Protein AF-A0A4V2EY97-F1 (afdb_monomer_lite)

Organism: NCBI:txid228973

Radius of gyration: 19.22 Å; chains: 1; bounding box: 55×45×31 Å

Foldseek 3Di:
DPPQDPVLVVLLVQLLVQLCVLCVPPVPLSVLLSVLLNCLSVVNDLLPCQLPPDPDPVSSVSSSVSNVSSNVSSDPDDLVVVCVSPVHDSVVSVLLVPLQEKEWEDAPPDPQSVVQVVLLVVLVGHYDYDYCVVDVVSVVVCVVVVHPDDGWIAHSVGDIDHTNDSPVSVPDPRPDDPPSPVSRDDDDD

Secondary structure (DSSP, 8-state):
-----HHHHHHHHHHHHHHHHHTSS-HHHHHHHHHHHHHHHTT----TTTTTT-SSHHHHHHHHHHHHHHHHHT--S-HHHHHHHHT--HHHHHHHHHTT-EEEEE-TT-HHHHHHHHHHHHHT--EEEEETTT-HHHHHHHHHTT--SS-EEE-TTS-EEES--HHHHHHSPP-----TTTTT-----

Sequence (189 aa):
MTTKTPDDGARLERAVGRNAEVYRDDPGLRVLANQSSLRVIAGQDTLGDAGAGYSDAATRLAHAEARLVGALAAFDGTLQSLADATGLTVDAVSGVLHRDKLTVLSKPGCVQCDATARALTKKGVALVKVDVSDDAEALELARGLGYLQVPVVVTPDGEHWSGFRPDRIADLPDPEPPSALTAVVGPRL

Structure (mmCIF, N/CA/C/O backbone):
data_AF-A0A4V2EY97-F1
#
_entry.id   AF-A0A4V2EY97-F1
#
loop_
_atom_site.group_PDB
_atom_site.id
_atom_site.type_symbol
_atom_site.label_atom_id
_atom_site.label_alt_id
_atom_site.label_comp_id
_atom_site.label_asym_id
_atom_site.label_entity_id
_atom_site.label_seq_id
_atom_site.pdbx_PDB_ins_code
_atom_site.Cartn_x
_atom_site.Cartn_y
_atom_site.Cartn_z
_atom_site.occupancy
_atom_site.B_iso_or_equiv
_atom_site.auth_seq_id
_atom_site.auth_comp_id
_atom_site.auth_asym_id
_atom_site.auth_atom_id
_atom_site.pdbx_PDB_model_num
ATOM 1 N N . MET A 1 1 ? 31.574 10.062 -13.934 1.00 37.97 1 MET A N 1
ATOM 2 C CA . MET A 1 1 ? 31.176 10.725 -12.674 1.00 37.97 1 MET A CA 1
ATOM 3 C C . MET A 1 1 ? 29.837 11.396 -12.924 1.00 37.97 1 MET A C 1
ATOM 5 O O . MET A 1 1 ? 29.813 12.514 -13.415 1.00 37.97 1 MET A O 1
ATOM 9 N N . THR A 1 2 ? 28.732 10.682 -12.712 1.00 46.66 2 THR A N 1
ATOM 10 C CA . THR A 1 2 ? 27.384 11.251 -12.863 1.00 46.66 2 THR A CA 1
ATOM 11 C C . THR A 1 2 ? 27.129 12.136 -11.648 1.00 46.66 2 THR A C 1
ATOM 13 O O . THR A 1 2 ? 27.169 11.657 -10.516 1.00 46.66 2 THR A O 1
ATOM 16 N N . THR A 1 3 ? 26.978 13.440 -11.853 1.00 47.19 3 THR A N 1
ATOM 17 C CA . THR A 1 3 ? 26.692 14.391 -10.776 1.00 47.19 3 THR A CA 1
ATOM 18 C C . THR A 1 3 ? 25.285 14.127 -10.249 1.00 47.19 3 THR A C 1
ATOM 20 O O . THR A 1 3 ? 24.314 14.347 -10.968 1.00 47.19 3 THR A O 1
ATOM 23 N N . LYS A 1 4 ? 25.194 13.629 -9.013 1.00 54.91 4 LYS A N 1
ATOM 24 C CA . LYS A 1 4 ? 23.943 13.388 -8.283 1.00 54.91 4 LYS A CA 1
ATOM 25 C C . LYS A 1 4 ? 23.128 14.684 -8.229 1.00 54.91 4 LYS A C 1
ATOM 27 O O . LYS A 1 4 ? 23.639 15.700 -7.754 1.00 54.91 4 LYS A O 1
ATOM 32 N N . THR A 1 5 ? 21.902 14.668 -8.746 1.00 66.94 5 THR A N 1
ATOM 33 C CA . THR A 1 5 ? 21.042 15.856 -8.741 1.00 66.94 5 THR A CA 1
ATOM 34 C C . THR A 1 5 ? 20.532 16.140 -7.317 1.00 66.94 5 THR A C 1
ATOM 36 O O . THR A 1 5 ? 20.517 15.240 -6.473 1.00 66.94 5 THR A O 1
ATOM 39 N N . PRO A 1 6 ? 20.122 17.380 -6.992 1.00 65.00 6 PRO A N 1
ATOM 40 C CA . PRO A 1 6 ? 19.522 17.690 -5.689 1.00 65.00 6 PRO A CA 1
ATOM 41 C C . PRO A 1 6 ? 18.296 16.817 -5.363 1.00 65.00 6 PRO A C 1
ATOM 43 O O . PRO A 1 6 ? 18.082 16.465 -4.202 1.00 65.00 6 PRO A O 1
ATOM 46 N N . ASP A 1 7 ? 17.541 16.418 -6.390 1.00 73.38 7 ASP A N 1
ATOM 47 C CA . ASP A 1 7 ? 16.371 15.541 -6.281 1.00 73.38 7 ASP A CA 1
ATOM 48 C C . ASP A 1 7 ? 16.755 14.105 -5.873 1.00 73.38 7 ASP A C 1
ATOM 50 O O . ASP A 1 7 ? 16.171 13.540 -4.947 1.00 73.38 7 ASP A O 1
ATOM 54 N N . ASP A 1 8 ? 17.848 13.569 -6.432 1.00 77.94 8 ASP A N 1
ATOM 55 C CA . ASP A 1 8 ? 18.414 12.267 -6.043 1.00 77.94 8 ASP A CA 1
ATOM 56 C C . ASP A 1 8 ? 18.852 12.227 -4.569 1.00 77.94 8 ASP A C 1
ATOM 58 O O . ASP A 1 8 ? 18.854 11.175 -3.923 1.00 77.94 8 ASP A O 1
ATOM 62 N N . GLY A 1 9 ? 19.267 13.374 -4.023 1.00 79.81 9 GLY A N 1
ATOM 63 C CA . GLY A 1 9 ? 19.595 13.535 -2.607 1.00 79.81 9 GLY A CA 1
ATOM 64 C C . GLY A 1 9 ? 18.379 13.334 -1.710 1.00 79.81 9 GLY A C 1
ATOM 65 O O . GLY A 1 9 ? 18.400 12.465 -0.838 1.00 79.81 9 GLY A O 1
ATOM 66 N N . ALA A 1 10 ? 17.315 14.091 -1.973 1.00 76.75 10 ALA A N 1
ATOM 67 C CA . ALA A 1 10 ? 16.073 14.023 -1.210 1.00 76.75 10 ALA A CA 1
ATOM 68 C C . ALA A 1 10 ? 15.378 12.659 -1.357 1.00 76.75 10 ALA A C 1
ATOM 70 O O . ALA A 1 10 ? 14.836 12.118 -0.391 1.00 76.75 10 ALA A O 1
ATOM 71 N N . ARG A 1 11 ? 15.429 12.073 -2.556 1.00 73.69 11 ARG A N 1
ATOM 72 C CA . ARG A 1 11 ? 14.906 10.735 -2.849 1.00 73.69 11 ARG A CA 1
ATOM 73 C C . ARG A 1 11 ? 15.624 9.650 -2.051 1.00 73.69 11 ARG A C 1
ATOM 75 O O . ARG A 1 11 ? 14.969 8.796 -1.453 1.00 73.69 11 ARG A O 1
ATOM 82 N N . LEU A 1 12 ? 16.953 9.723 -1.963 1.00 83.50 12 LEU A N 1
ATOM 83 C CA . LEU A 1 12 ? 17.735 8.796 -1.144 1.00 83.50 12 LEU A CA 1
ATOM 84 C C . LEU A 1 12 ? 17.423 8.950 0.348 1.00 83.50 12 LEU A C 1
ATOM 86 O O . LEU A 1 12 ? 17.296 7.948 1.040 1.00 83.50 12 LEU A O 1
ATOM 90 N N . GLU A 1 13 ? 17.282 10.176 0.847 1.00 81.06 13 GLU A N 1
ATOM 91 C CA . GLU A 1 13 ? 16.973 10.424 2.260 1.00 81.06 13 GLU A CA 1
ATOM 92 C C . GLU A 1 13 ? 15.619 9.820 2.664 1.00 81.06 13 GLU A C 1
ATOM 94 O O . GLU A 1 13 ? 15.532 9.103 3.664 1.00 81.06 13 GLU A O 1
ATOM 99 N N . ARG A 1 14 ? 14.583 10.002 1.831 1.00 74.94 14 ARG A N 1
ATOM 100 C CA . ARG A 1 14 ? 13.275 9.353 2.023 1.00 74.94 14 ARG A CA 1
ATOM 101 C C . ARG A 1 14 ? 13.379 7.827 1.994 1.00 74.94 14 ARG A C 1
ATOM 103 O O . ARG A 1 14 ? 12.781 7.162 2.839 1.00 74.94 14 ARG A O 1
ATOM 110 N N . ALA A 1 15 ? 14.132 7.275 1.041 1.00 75.56 15 ALA A N 1
ATOM 111 C CA . ALA A 1 15 ? 14.341 5.833 0.917 1.00 75.56 15 ALA A CA 1
ATOM 112 C C . ALA A 1 15 ? 15.016 5.246 2.165 1.00 75.56 15 ALA A C 1
ATOM 114 O O . ALA A 1 15 ? 14.553 4.248 2.712 1.00 75.56 15 ALA A O 1
ATOM 115 N N . VAL A 1 16 ? 16.061 5.911 2.663 1.00 84.69 16 VAL A N 1
ATOM 116 C CA . VAL A 1 16 ? 16.785 5.512 3.878 1.00 84.69 16 VAL A CA 1
ATOM 117 C C . VAL A 1 16 ? 15.882 5.566 5.111 1.00 84.69 16 VAL A C 1
ATOM 119 O O . VAL A 1 16 ? 15.936 4.651 5.932 1.00 84.69 16 VAL A O 1
ATOM 122 N N . GLY A 1 17 ? 15.026 6.587 5.229 1.00 73.69 17 GLY A N 1
ATOM 123 C CA . GLY A 1 17 ? 14.031 6.673 6.301 1.00 73.69 17 GLY A CA 1
ATOM 124 C C . GLY A 1 17 ? 13.079 5.474 6.308 1.00 73.69 17 GLY A C 1
ATOM 125 O O . GLY A 1 17 ? 12.932 4.809 7.330 1.00 73.69 17 GLY A O 1
ATOM 126 N N . ARG A 1 18 ? 12.520 5.123 5.143 1.00 73.31 18 ARG A N 1
ATOM 127 C CA . ARG A 1 18 ? 11.650 3.943 4.987 1.00 73.31 18 ARG A CA 1
ATOM 128 C C . ARG A 1 18 ? 12.371 2.635 5.313 1.00 73.31 18 ARG A C 1
ATOM 130 O O . ARG A 1 18 ? 11.855 1.813 6.064 1.00 73.31 18 ARG A O 1
ATOM 137 N N . ASN A 1 19 ? 13.589 2.456 4.805 1.00 76.56 19 ASN A N 1
ATOM 138 C CA . ASN A 1 19 ? 14.390 1.264 5.086 1.00 76.56 19 ASN A CA 1
ATOM 139 C C . ASN A 1 19 ? 14.704 1.125 6.585 1.00 76.56 19 ASN A C 1
ATOM 141 O O . ASN A 1 19 ? 14.798 0.009 7.089 1.00 76.56 19 ASN A O 1
ATOM 145 N N . ALA A 1 20 ? 14.866 2.239 7.307 1.00 78.94 20 ALA A N 1
ATOM 146 C CA . ALA A 1 20 ? 15.095 2.231 8.748 1.00 78.94 20 ALA A CA 1
ATOM 147 C C . ALA A 1 20 ? 13.871 1.787 9.557 1.00 78.9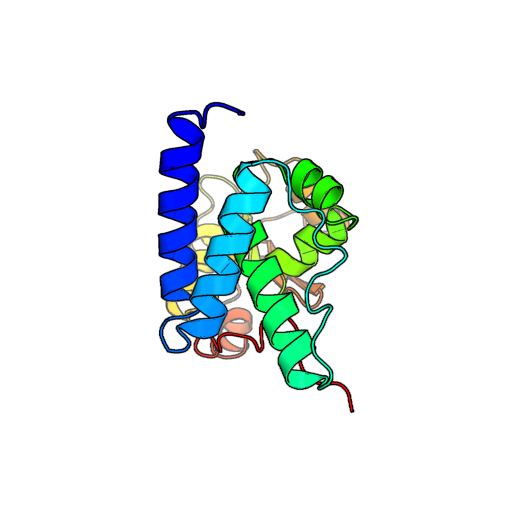4 20 ALA A C 1
ATOM 149 O O . ALA A 1 20 ? 14.039 1.165 10.606 1.00 78.94 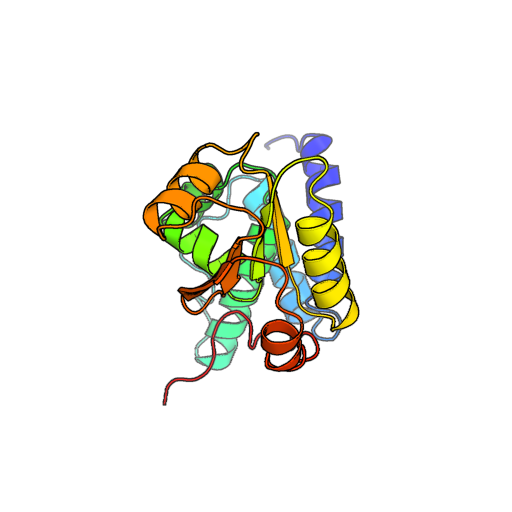20 ALA A O 1
ATOM 150 N N . GLU A 1 21 ? 12.662 2.065 9.071 1.00 70.50 21 GLU A N 1
ATOM 151 C CA . GLU A 1 21 ? 11.426 1.568 9.677 1.00 70.50 21 GLU A CA 1
ATOM 152 C C . GLU A 1 21 ? 11.237 0.067 9.434 1.00 70.50 21 GLU A C 1
ATOM 154 O O . GLU A 1 21 ? 10.888 -0.653 10.370 1.00 70.50 21 GLU A O 1
ATOM 159 N N . VAL A 1 22 ? 11.512 -0.400 8.209 1.00 65.50 22 VAL A N 1
ATOM 160 C CA . VAL A 1 22 ? 11.389 -1.816 7.818 1.00 65.50 22 VAL A CA 1
ATOM 161 C C . VAL A 1 22 ? 12.435 -2.681 8.524 1.00 65.50 22 VAL A C 1
ATOM 163 O O . VAL A 1 22 ? 12.106 -3.710 9.104 1.00 65.50 22 VAL A O 1
ATOM 166 N N . TYR A 1 23 ? 13.692 -2.237 8.530 1.00 76.94 23 TYR A N 1
ATOM 167 C CA . TYR A 1 23 ? 14.819 -2.941 9.142 1.00 76.94 23 TYR A CA 1
ATOM 168 C C . TYR A 1 23 ? 15.263 -2.245 10.431 1.00 76.94 23 TYR A C 1
ATOM 170 O O . TYR A 1 23 ? 16.427 -1.858 10.602 1.00 76.94 23 TYR A O 1
ATOM 178 N N . ARG A 1 24 ? 14.311 -2.043 11.350 1.00 76.31 24 ARG A N 1
ATOM 179 C CA . ARG A 1 24 ? 14.583 -1.433 12.659 1.00 76.31 24 ARG A CA 1
ATOM 180 C C . ARG A 1 24 ? 15.580 -2.270 13.459 1.00 76.31 24 ARG A C 1
ATOM 182 O O . ARG A 1 24 ? 16.573 -1.729 13.948 1.00 76.31 24 ARG A O 1
ATOM 189 N N . ASP A 1 25 ? 15.327 -3.576 13.499 1.00 80.38 25 ASP A N 1
ATOM 190 C CA . ASP A 1 25 ? 16.021 -4.543 14.352 1.00 80.38 25 ASP A CA 1
ATOM 191 C C . ASP A 1 25 ? 17.118 -5.337 13.614 1.00 80.38 25 ASP A C 1
ATOM 193 O O . ASP A 1 25 ? 17.864 -6.082 14.242 1.00 80.38 25 ASP A O 1
ATOM 197 N N . ASP A 1 26 ? 17.273 -5.133 12.298 1.00 78.00 26 ASP A N 1
ATOM 198 C CA . ASP A 1 26 ? 18.310 -5.776 11.481 1.00 78.00 26 ASP A CA 1
ATOM 199 C C . ASP A 1 26 ? 19.194 -4.736 10.762 1.00 78.00 26 ASP A C 1
ATOM 201 O O . ASP A 1 26 ? 18.912 -4.311 9.634 1.00 78.00 26 ASP A O 1
ATOM 205 N N . PRO A 1 27 ? 20.293 -4.284 11.393 1.00 84.25 27 PRO A N 1
ATOM 206 C CA . PRO A 1 27 ? 21.167 -3.280 10.799 1.00 84.25 27 PRO A CA 1
ATOM 207 C C . PRO A 1 27 ? 21.916 -3.787 9.557 1.00 84.25 27 PRO A C 1
ATOM 209 O O . PRO A 1 27 ? 22.319 -2.963 8.734 1.00 84.25 27 PRO A O 1
ATOM 212 N N . GLY A 1 28 ? 22.105 -5.103 9.400 1.00 84.00 28 GLY A N 1
ATOM 213 C CA . GLY A 1 28 ? 22.793 -5.688 8.248 1.00 84.00 28 GLY A CA 1
ATOM 214 C C . GLY A 1 28 ? 21.942 -5.594 6.986 1.00 84.00 28 GLY A C 1
ATOM 215 O O . GLY A 1 28 ? 22.382 -5.039 5.975 1.00 84.00 28 GLY A O 1
ATOM 216 N N . LEU A 1 29 ? 20.688 -6.042 7.073 1.00 79.31 29 LEU A N 1
ATOM 217 C CA . LEU A 1 29 ? 19.723 -5.930 5.977 1.00 79.31 29 LEU A CA 1
ATOM 218 C C . LEU A 1 29 ? 19.383 -4.470 5.663 1.00 79.31 29 LEU A C 1
ATOM 220 O O . LEU A 1 29 ? 19.285 -4.100 4.491 1.00 79.31 29 LEU A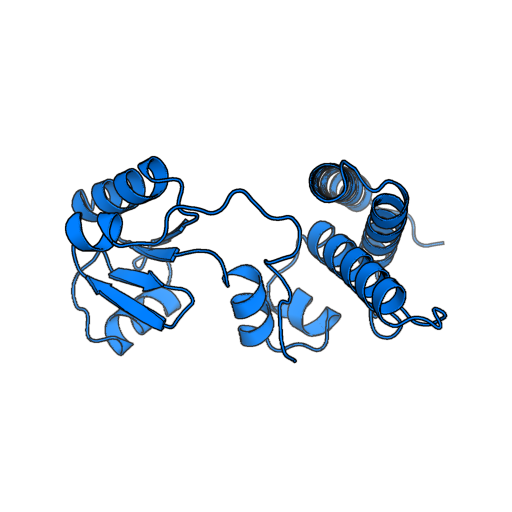 O 1
ATOM 224 N N . ARG A 1 30 ? 19.332 -3.596 6.678 1.00 85.31 30 ARG A N 1
ATOM 225 C CA . ARG A 1 30 ? 19.161 -2.149 6.472 1.00 85.31 30 ARG A CA 1
ATOM 226 C C . ARG A 1 30 ? 20.249 -1.543 5.587 1.00 85.31 30 ARG A C 1
ATOM 228 O O . ARG A 1 30 ? 19.955 -0.721 4.719 1.00 85.31 30 ARG A O 1
ATOM 235 N N . VAL A 1 31 ? 21.511 -1.924 5.798 1.00 88.56 31 VAL A N 1
ATOM 236 C CA . VAL A 1 31 ? 22.635 -1.439 4.980 1.00 88.56 31 VAL A CA 1
ATOM 237 C C . VAL A 1 31 ? 22.487 -1.899 3.532 1.00 88.56 31 VAL A C 1
ATOM 239 O O . VAL A 1 31 ? 22.683 -1.096 2.621 1.00 88.56 31 VAL A O 1
ATOM 242 N N . LEU A 1 32 ? 22.097 -3.153 3.312 1.00 82.88 32 LEU A N 1
ATOM 243 C CA . LEU A 1 32 ? 21.888 -3.703 1.971 1.00 82.88 32 LEU A CA 1
ATOM 244 C C . LEU A 1 32 ? 20.734 -3.011 1.238 1.00 82.88 32 LEU A C 1
ATOM 246 O O . LEU A 1 32 ? 20.889 -2.646 0.072 1.00 82.88 32 LEU A O 1
ATOM 250 N N . ALA A 1 33 ? 19.624 -2.753 1.932 1.00 77.56 33 ALA A N 1
ATOM 251 C CA . ALA A 1 33 ? 18.500 -2.000 1.387 1.00 77.56 33 ALA A CA 1
ATOM 252 C C . ALA A 1 33 ? 18.911 -0.576 0.996 1.00 77.56 33 ALA A C 1
ATOM 254 O O . ALA A 1 33 ? 18.681 -0.151 -0.134 1.00 77.56 33 ALA A O 1
ATOM 255 N N . ASN A 1 34 ? 19.634 0.133 1.867 1.00 89.44 34 ASN A N 1
ATOM 256 C CA . ASN A 1 34 ? 20.145 1.473 1.565 1.00 89.44 34 ASN A CA 1
ATOM 257 C C . ASN A 1 34 ? 21.111 1.483 0.369 1.00 89.44 34 ASN A C 1
ATOM 259 O O . ASN A 1 34 ? 21.085 2.406 -0.447 1.00 89.44 34 ASN A O 1
ATOM 263 N N . GLN A 1 35 ? 21.959 0.459 0.246 1.00 88.12 35 GLN A N 1
ATOM 264 C CA . GLN A 1 35 ? 22.855 0.309 -0.899 1.00 88.12 35 GLN A CA 1
ATOM 265 C C . GLN A 1 35 ? 22.087 0.062 -2.198 1.00 88.12 35 GLN A C 1
ATOM 267 O O . GLN A 1 35 ? 22.456 0.631 -3.223 1.00 88.12 35 GLN A O 1
ATOM 272 N N . SER A 1 36 ? 21.024 -0.742 -2.169 1.00 82.88 36 SER A N 1
ATOM 273 C CA . SER A 1 36 ? 20.179 -0.938 -3.349 1.00 82.88 36 SER A CA 1
ATOM 274 C C . SER A 1 36 ? 19.408 0.334 -3.707 1.00 82.88 36 SER A C 1
ATOM 276 O O . SER A 1 36 ? 19.443 0.744 -4.865 1.00 82.88 36 SER A O 1
ATOM 278 N N . SER A 1 37 ? 18.853 1.059 -2.725 1.00 82.75 37 SER A N 1
ATOM 279 C CA . SER A 1 37 ? 18.232 2.372 -2.956 1.00 82.75 37 SER A CA 1
ATOM 280 C C . SER A 1 37 ? 19.173 3.332 -3.688 1.00 82.75 37 SER A C 1
ATOM 282 O O . SER A 1 37 ? 18.783 3.987 -4.654 1.00 82.75 37 SER A O 1
ATOM 284 N N . LEU A 1 38 ? 20.439 3.383 -3.267 1.00 87.19 38 LEU A N 1
ATOM 285 C CA . LEU A 1 38 ? 21.463 4.202 -3.909 1.00 87.19 38 LEU A CA 1
ATOM 286 C C . LEU A 1 38 ? 21.730 3.774 -5.362 1.00 87.19 38 LEU A C 1
ATOM 288 O O . LEU A 1 38 ? 21.815 4.636 -6.236 1.00 87.19 38 LEU A O 1
ATOM 292 N N . ARG A 1 39 ? 21.859 2.467 -5.629 1.00 81.88 39 ARG A N 1
ATOM 293 C CA . ARG A 1 39 ? 22.112 1.939 -6.983 1.00 81.88 39 ARG A CA 1
ATOM 294 C C . ARG A 1 39 ? 20.934 2.193 -7.918 1.00 81.88 39 ARG A C 1
ATOM 296 O O . ARG A 1 39 ? 21.156 2.556 -9.067 1.00 81.88 39 ARG A O 1
ATOM 303 N N . VAL A 1 40 ? 19.701 2.065 -7.432 1.00 76.44 40 VAL A N 1
ATOM 304 C CA . VAL A 1 40 ? 18.485 2.336 -8.213 1.00 76.44 40 VAL A CA 1
ATOM 305 C C . VAL A 1 40 ? 18.385 3.811 -8.582 1.00 76.44 40 VAL A C 1
ATOM 307 O O . VAL A 1 40 ? 18.155 4.131 -9.744 1.00 76.44 40 VAL A O 1
ATOM 310 N N . ILE A 1 41 ? 18.635 4.717 -7.632 1.00 75.19 41 ILE A N 1
ATOM 311 C CA . ILE A 1 41 ? 18.667 6.165 -7.903 1.00 75.19 41 ILE A CA 1
ATOM 312 C C . ILE A 1 41 ? 19.771 6.508 -8.911 1.00 75.19 41 ILE A C 1
ATOM 314 O O . ILE A 1 41 ? 19.577 7.352 -9.777 1.00 75.19 41 ILE A O 1
ATOM 318 N N . ALA A 1 42 ? 20.909 5.813 -8.849 1.00 79.94 42 ALA A N 1
ATOM 319 C CA . ALA A 1 42 ? 21.996 5.981 -9.808 1.00 79.94 42 ALA A CA 1
ATOM 320 C C . ALA A 1 42 ? 21.736 5.330 -11.185 1.00 79.94 42 ALA A C 1
ATOM 322 O O . ALA A 1 42 ? 22.561 5.499 -12.084 1.00 79.94 42 ALA A O 1
ATOM 323 N N . GLY A 1 43 ? 20.640 4.577 -11.364 1.00 74.31 43 GLY A N 1
ATOM 324 C CA . GLY A 1 43 ? 20.354 3.816 -12.588 1.00 74.31 43 GLY A CA 1
ATOM 325 C C . GLY A 1 43 ? 21.290 2.618 -12.809 1.00 74.31 43 GLY A C 1
ATOM 326 O O . GLY A 1 43 ? 21.563 2.248 -13.947 1.00 74.31 43 GLY A O 1
ATOM 327 N N . GLN A 1 44 ? 21.837 2.052 -11.731 1.00 72.44 44 GLN A N 1
ATOM 328 C CA . GLN A 1 44 ? 22.880 1.016 -11.737 1.00 72.44 44 GLN A CA 1
ATOM 329 C C . GLN A 1 44 ? 22.434 -0.323 -11.132 1.00 72.44 44 GLN A C 1
ATOM 331 O O . GLN A 1 44 ? 23.251 -1.237 -11.033 1.00 72.44 44 GLN A O 1
ATOM 336 N N . ASP A 1 45 ? 21.186 -0.450 -10.680 1.00 69.62 45 ASP A N 1
ATOM 337 C CA . ASP A 1 45 ? 20.672 -1.705 -10.122 1.00 69.62 45 ASP A CA 1
ATOM 338 C C . ASP A 1 45 ? 19.813 -2.421 -11.161 1.00 69.62 45 ASP A C 1
ATOM 340 O O . ASP A 1 45 ? 18.794 -1.892 -11.598 1.00 69.62 45 ASP A O 1
ATOM 344 N N . THR A 1 46 ? 20.224 -3.622 -11.557 1.00 62.34 46 THR A N 1
ATOM 345 C CA . THR A 1 46 ? 19.425 -4.502 -12.418 1.00 62.34 46 THR A CA 1
ATOM 346 C C . THR A 1 46 ? 18.630 -5.524 -11.611 1.00 62.34 46 THR A C 1
ATOM 348 O O . THR A 1 46 ? 17.898 -6.305 -12.210 1.00 62.34 46 THR A O 1
ATOM 351 N N . LEU A 1 47 ? 18.813 -5.575 -10.279 1.00 62.75 47 LEU A N 1
ATOM 352 C CA . LEU A 1 47 ? 18.256 -6.557 -9.331 1.00 62.75 47 LEU A CA 1
ATOM 353 C C . LEU A 1 47 ? 18.494 -8.046 -9.665 1.00 62.75 47 LEU A C 1
ATOM 355 O O . LEU A 1 47 ? 18.267 -8.900 -8.813 1.00 62.75 47 LEU A O 1
ATOM 359 N N . GLY A 1 48 ? 19.001 -8.382 -10.854 1.00 56.25 48 GLY A N 1
ATOM 360 C CA . GLY A 1 48 ? 19.147 -9.752 -11.350 1.00 56.25 48 GLY A CA 1
ATOM 361 C C . GLY A 1 48 ? 20.192 -10.594 -10.616 1.00 56.25 48 GLY A C 1
ATOM 362 O O . GLY A 1 48 ? 20.219 -11.809 -10.778 1.00 56.25 48 GLY A O 1
ATOM 363 N N . ASP A 1 49 ? 21.035 -9.973 -9.791 1.00 59.44 49 ASP A N 1
ATOM 364 C CA . ASP A 1 49 ? 22.012 -10.630 -8.920 1.00 59.44 49 ASP A CA 1
ATOM 365 C C . ASP A 1 49 ? 21.638 -10.525 -7.428 1.00 59.44 49 ASP A C 1
ATOM 367 O O . ASP A 1 49 ? 22.479 -10.728 -6.548 1.00 59.44 49 ASP A O 1
ATOM 371 N N . ALA A 1 50 ? 20.392 -10.168 -7.104 1.00 59.50 50 ALA A N 1
ATOM 372 C CA . ALA A 1 50 ? 19.962 -10.018 -5.722 1.00 59.50 50 ALA A CA 1
ATOM 373 C C . ALA A 1 50 ? 20.074 -11.356 -4.960 1.00 59.50 50 ALA A C 1
ATOM 375 O O . ALA A 1 50 ? 19.504 -12.370 -5.351 1.00 59.50 50 ALA A O 1
ATOM 376 N N . GLY A 1 51 ? 20.875 -11.370 -3.888 1.00 55.50 51 GLY A N 1
ATOM 377 C CA . GLY A 1 51 ? 21.206 -12.587 -3.135 1.00 55.50 51 GLY A CA 1
ATOM 378 C C . GLY A 1 51 ? 22.310 -13.464 -3.755 1.00 55.50 51 GLY A C 1
ATOM 379 O O . GLY A 1 51 ? 22.705 -14.464 -3.150 1.00 55.50 51 GLY A O 1
ATOM 380 N N . ALA A 1 52 ? 22.866 -13.115 -4.921 1.00 59.28 52 ALA A N 1
ATOM 381 C CA . ALA A 1 52 ? 24.011 -13.832 -5.482 1.00 59.28 52 ALA A CA 1
ATOM 382 C C . ALA A 1 52 ? 25.231 -13.734 -4.542 1.00 59.28 52 ALA A C 1
ATOM 384 O O . ALA A 1 52 ? 25.513 -12.679 -3.978 1.00 59.28 52 ALA A O 1
ATOM 385 N N . GLY A 1 53 ? 25.955 -14.845 -4.364 1.00 62.19 53 GLY A N 1
ATOM 386 C CA . GLY A 1 53 ? 27.152 -14.916 -3.510 1.00 62.19 53 GLY A CA 1
ATOM 387 C C . GLY A 1 53 ? 26.941 -15.538 -2.124 1.00 62.19 53 GLY A C 1
ATOM 388 O O . GLY A 1 53 ? 27.926 -15.849 -1.460 1.00 62.19 53 GLY A O 1
ATOM 389 N N . TYR A 1 54 ? 25.695 -15.799 -1.718 1.00 66.94 54 TYR A N 1
ATOM 390 C CA . TYR A 1 54 ? 25.387 -16.517 -0.475 1.00 66.94 54 TYR A CA 1
ATOM 391 C C . TYR A 1 54 ? 25.098 -17.992 -0.751 1.00 66.94 54 TYR A C 1
ATOM 393 O O . TYR A 1 54 ? 24.347 -18.339 -1.672 1.00 66.94 54 TYR A O 1
ATOM 401 N N . SER A 1 55 ? 25.720 -18.873 0.032 1.00 60.22 55 SER A N 1
ATOM 402 C CA . SER A 1 55 ? 25.601 -20.324 -0.125 1.00 60.22 55 SER A CA 1
ATOM 403 C C . SER A 1 55 ? 24.319 -20.871 0.502 1.00 60.22 55 SER A C 1
ATOM 405 O O . SER A 1 55 ? 23.697 -21.759 -0.086 1.00 60.22 55 SER A O 1
ATOM 407 N N . ASP A 1 56 ? 23.875 -20.319 1.630 1.00 76.69 56 ASP A N 1
ATOM 408 C CA . ASP A 1 56 ? 22.653 -20.748 2.299 1.00 76.69 56 ASP A CA 1
ATOM 409 C C . ASP A 1 56 ? 21.403 -20.037 1.746 1.00 76.69 56 ASP A C 1
ATOM 411 O O . ASP A 1 56 ? 21.416 -18.864 1.365 1.00 76.69 56 ASP A O 1
ATOM 415 N N . ALA A 1 57 ? 20.307 -20.793 1.656 1.00 55.41 57 ALA A N 1
ATOM 416 C CA . ALA A 1 57 ? 19.071 -20.340 1.023 1.00 55.41 57 ALA A CA 1
ATOM 417 C C . ALA A 1 57 ? 18.360 -19.234 1.818 1.00 55.41 57 ALA A C 1
ATOM 419 O O . ALA A 1 57 ? 17.806 -18.320 1.211 1.00 55.41 57 ALA A O 1
ATOM 420 N N . ALA A 1 58 ? 18.406 -19.297 3.152 1.00 53.84 58 ALA A N 1
ATOM 421 C CA . ALA A 1 58 ? 17.755 -18.320 4.020 1.00 53.84 58 ALA A CA 1
ATOM 422 C C . ALA A 1 58 ? 18.422 -16.941 3.898 1.00 53.84 58 ALA A C 1
ATOM 424 O O . ALA A 1 58 ? 17.746 -15.935 3.700 1.00 53.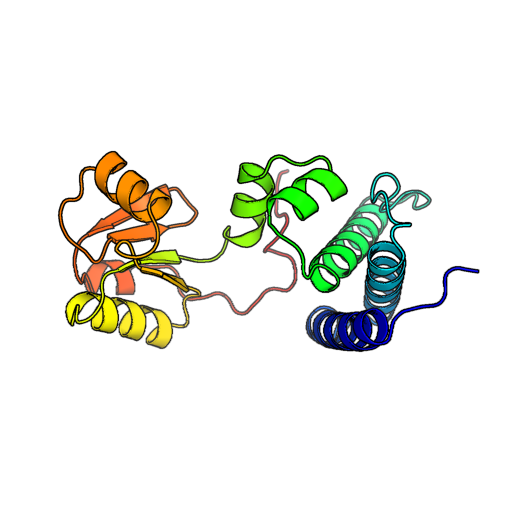84 58 ALA A O 1
ATOM 425 N N . THR A 1 59 ? 19.755 -16.899 3.914 1.00 67.44 59 THR A N 1
ATOM 426 C CA . THR A 1 59 ? 20.524 -15.661 3.747 1.00 67.44 59 THR A CA 1
ATOM 427 C C . THR A 1 59 ? 20.403 -15.123 2.330 1.00 67.44 59 THR A C 1
ATOM 429 O O . THR A 1 59 ? 20.222 -13.919 2.161 1.00 67.44 59 THR A O 1
ATOM 432 N N . ARG A 1 60 ? 20.432 -15.991 1.306 1.00 66.31 60 ARG A N 1
ATOM 433 C CA . ARG A 1 60 ? 20.183 -15.593 -0.089 1.00 66.31 60 ARG A CA 1
ATOM 434 C C . ARG A 1 60 ? 18.836 -14.887 -0.237 1.00 66.31 60 ARG A C 1
ATOM 436 O O . ARG A 1 60 ? 18.785 -13.831 -0.862 1.00 66.31 60 ARG A O 1
ATOM 443 N N . LEU A 1 61 ? 17.782 -15.454 0.350 1.00 63.34 61 LEU A N 1
ATOM 444 C CA . LEU A 1 61 ? 16.442 -14.876 0.322 1.00 63.34 61 LEU A CA 1
ATOM 445 C C . LEU A 1 61 ? 16.398 -13.534 1.062 1.00 63.34 61 LEU A C 1
ATOM 447 O O . LEU A 1 61 ? 16.033 -12.535 0.454 1.00 63.34 61 LEU A O 1
ATOM 451 N N . ALA A 1 62 ? 16.879 -13.476 2.306 1.00 65.94 62 ALA A N 1
ATOM 452 C CA . ALA A 1 62 ? 16.887 -12.243 3.097 1.00 65.94 62 ALA A CA 1
ATOM 453 C C . ALA A 1 62 ? 17.665 -11.098 2.413 1.00 65.94 62 ALA A C 1
ATOM 455 O O . ALA A 1 62 ? 17.261 -9.936 2.447 1.00 65.94 62 ALA A O 1
ATOM 456 N N . HIS A 1 63 ? 18.773 -11.414 1.734 1.00 73.81 63 HIS A N 1
ATOM 457 C CA . HIS A 1 63 ? 19.555 -10.430 0.980 1.00 73.81 63 HIS A CA 1
ATOM 458 C C . HIS A 1 63 ? 18.866 -9.998 -0.317 1.00 73.81 63 HIS A C 1
ATOM 460 O O . HIS A 1 63 ? 18.980 -8.835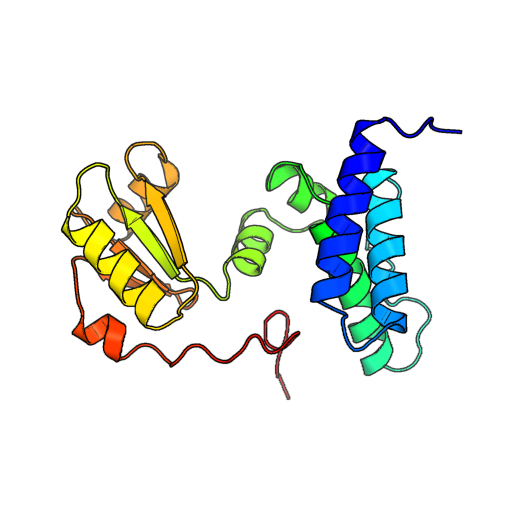 -0.713 1.00 73.81 63 HIS A O 1
ATOM 466 N N . ALA A 1 64 ? 18.160 -10.913 -0.987 1.00 69.06 64 ALA A N 1
ATOM 467 C CA . ALA A 1 64 ? 17.353 -10.575 -2.151 1.00 69.06 64 ALA A CA 1
ATOM 468 C C . ALA A 1 64 ? 16.189 -9.648 -1.766 1.00 69.06 64 ALA A C 1
ATOM 470 O O . ALA A 1 64 ? 15.972 -8.626 -2.418 1.00 69.06 64 ALA A O 1
ATOM 471 N N . GLU A 1 65 ? 15.517 -9.948 -0.655 1.00 67.62 65 GLU A N 1
ATOM 472 C CA . GLU A 1 65 ? 14.437 -9.138 -0.088 1.00 67.62 65 GLU A CA 1
ATOM 473 C C . GLU A 1 65 ? 14.917 -7.741 0.302 1.00 67.62 65 GLU A C 1
ATOM 475 O O . GLU A 1 65 ? 14.313 -6.754 -0.112 1.00 67.62 65 GLU A O 1
ATOM 480 N N . ALA A 1 66 ? 16.046 -7.630 1.008 1.00 71.06 66 ALA A N 1
ATOM 481 C CA . ALA A 1 66 ? 16.617 -6.333 1.367 1.00 71.06 66 ALA A CA 1
ATOM 482 C C . ALA A 1 66 ? 16.907 -5.458 0.145 1.00 71.06 66 ALA A C 1
ATOM 484 O O . ALA A 1 66 ? 16.635 -4.257 0.164 1.00 71.06 66 ALA A O 1
ATOM 485 N N . ARG A 1 67 ? 17.402 -6.047 -0.948 1.00 79.62 67 ARG A N 1
ATOM 486 C CA . ARG A 1 67 ? 17.618 -5.304 -2.195 1.00 79.62 67 ARG A CA 1
ATOM 487 C C . ARG A 1 67 ? 16.306 -4.867 -2.839 1.00 79.62 67 ARG A C 1
ATOM 489 O O . ARG A 1 67 ? 16.190 -3.711 -3.230 1.00 79.62 67 ARG A O 1
ATOM 496 N N . LEU A 1 68 ? 15.296 -5.732 -2.886 1.00 69.94 68 LEU A N 1
ATOM 497 C CA . LEU A 1 68 ? 13.989 -5.362 -3.430 1.00 69.94 68 LEU A CA 1
ATOM 498 C C . LEU A 1 68 ? 13.328 -4.234 -2.622 1.00 69.94 68 LEU A C 1
ATOM 500 O O . LEU A 1 68 ? 12.849 -3.262 -3.207 1.00 69.94 68 LEU A O 1
ATOM 504 N N . VAL A 1 69 ? 13.360 -4.318 -1.288 1.00 71.19 69 VAL A N 1
ATOM 505 C CA . VAL A 1 69 ? 12.868 -3.258 -0.393 1.00 71.19 69 VAL A CA 1
ATOM 506 C C . VAL A 1 69 ? 13.600 -1.949 -0.669 1.00 71.19 69 VAL A C 1
ATOM 508 O O . VAL A 1 69 ? 12.957 -0.918 -0.850 1.00 71.19 69 VAL A O 1
ATOM 511 N N . GLY A 1 70 ? 14.929 -1.992 -0.781 1.00 70.44 70 GLY A N 1
ATOM 512 C CA . GLY A 1 70 ? 15.739 -0.829 -1.126 1.00 70.44 70 GLY A CA 1
ATOM 513 C C . GLY A 1 70 ? 15.358 -0.202 -2.468 1.00 70.44 70 GLY A C 1
ATOM 514 O O . GLY A 1 70 ? 15.253 1.024 -2.574 1.00 70.44 70 GLY A O 1
ATOM 515 N N . ALA A 1 71 ? 15.107 -1.024 -3.484 1.00 74.88 71 ALA A N 1
ATOM 516 C CA . ALA A 1 71 ? 14.714 -0.562 -4.807 1.00 74.88 71 ALA A CA 1
ATOM 517 C C . ALA A 1 71 ? 13.331 0.093 -4.825 1.00 74.88 71 ALA A C 1
ATOM 519 O O . ALA A 1 71 ? 13.180 1.193 -5.359 1.00 74.88 71 ALA A O 1
ATOM 520 N N . LEU A 1 72 ? 12.348 -0.534 -4.178 1.00 68.31 72 LEU A N 1
ATOM 521 C CA . LEU A 1 72 ? 10.997 0.007 -4.031 1.00 68.31 72 LEU A CA 1
ATOM 522 C C . LEU A 1 72 ? 10.999 1.289 -3.199 1.00 68.31 72 LEU A C 1
ATOM 524 O O . LEU A 1 72 ? 10.381 2.282 -3.574 1.00 68.31 72 LEU A O 1
ATOM 528 N N . ALA A 1 73 ? 11.759 1.310 -2.104 1.00 68.88 73 ALA A N 1
ATOM 529 C CA . ALA A 1 73 ? 11.927 2.492 -1.276 1.00 68.88 73 ALA A CA 1
ATOM 530 C C . ALA A 1 73 ? 12.634 3.623 -2.020 1.00 68.88 73 ALA A C 1
ATOM 532 O O . ALA A 1 73 ? 12.496 4.768 -1.617 1.00 68.88 73 ALA A O 1
ATOM 533 N N . ALA A 1 74 ? 13.372 3.354 -3.090 1.00 70.81 74 ALA A N 1
ATOM 534 C CA . ALA A 1 74 ? 13.948 4.383 -3.934 1.00 70.81 74 ALA A CA 1
ATOM 535 C C . ALA A 1 74 ? 13.037 4.790 -5.089 1.00 70.81 74 ALA A C 1
ATOM 537 O O . ALA A 1 74 ? 13.406 5.702 -5.808 1.00 70.81 74 ALA A O 1
ATOM 538 N N . PHE A 1 75 ? 11.897 4.158 -5.339 1.00 65.94 75 PHE A N 1
ATOM 539 C CA . PHE A 1 75 ? 11.130 4.401 -6.556 1.00 65.94 75 PHE A CA 1
ATOM 540 C C . PHE A 1 75 ? 10.177 5.605 -6.419 1.00 65.94 75 PHE A C 1
ATOM 542 O O . PHE A 1 75 ? 9.265 5.574 -5.603 1.00 65.94 75 PHE A O 1
ATOM 549 N N . ASP A 1 76 ? 10.381 6.649 -7.234 1.00 55.59 76 ASP A N 1
ATOM 550 C CA . ASP A 1 76 ? 9.490 7.827 -7.343 1.00 55.59 76 ASP A CA 1
ATOM 551 C C . ASP A 1 76 ? 8.854 7.920 -8.761 1.00 55.59 76 ASP A C 1
ATOM 553 O O . ASP A 1 76 ? 8.377 8.974 -9.174 1.00 55.59 76 ASP A O 1
ATOM 557 N N . GLY A 1 77 ? 8.891 6.827 -9.542 1.00 56.25 77 GLY A N 1
ATOM 558 C CA . GLY A 1 77 ? 8.392 6.758 -10.926 1.00 56.25 77 GLY A CA 1
ATOM 559 C C . GLY A 1 77 ? 6.970 6.192 -11.059 1.00 56.25 77 GLY A C 1
ATOM 560 O O . GLY A 1 77 ? 6.246 6.047 -10.077 1.00 56.25 77 GLY A O 1
ATOM 561 N N . THR A 1 78 ? 6.562 5.827 -12.280 1.00 50.78 78 THR A N 1
ATOM 562 C CA . THR A 1 78 ? 5.254 5.189 -12.538 1.00 50.78 78 THR A CA 1
ATOM 563 C C . THR A 1 78 ? 5.333 3.668 -12.392 1.00 50.78 78 THR A C 1
ATOM 565 O O . THR A 1 78 ? 6.405 3.088 -12.537 1.00 50.78 78 THR A O 1
ATOM 568 N N . LEU A 1 79 ? 4.207 2.977 -12.169 1.00 51.22 79 LEU A N 1
ATOM 569 C CA . LEU A 1 79 ? 4.183 1.503 -12.095 1.00 51.22 79 LEU A CA 1
ATOM 570 C C . LEU A 1 79 ? 4.852 0.832 -13.308 1.00 51.22 79 LEU A C 1
ATOM 572 O O . LEU A 1 79 ? 5.519 -0.187 -13.156 1.00 51.22 79 LEU A O 1
ATOM 576 N N . GLN A 1 80 ? 4.745 1.452 -14.487 1.00 50.66 80 GLN A N 1
ATOM 577 C CA . GLN A 1 80 ? 5.430 1.006 -15.696 1.00 50.66 80 GLN A CA 1
ATOM 578 C C . GLN A 1 80 ? 6.955 1.068 -15.559 1.00 50.66 80 GLN A C 1
ATOM 580 O O . GLN A 1 80 ? 7.629 0.092 -15.862 1.00 50.66 80 GLN A O 1
ATOM 585 N N . SER A 1 81 ? 7.518 2.167 -15.044 1.00 52.47 81 SER A N 1
ATOM 586 C CA . SER A 1 81 ? 8.979 2.266 -14.892 1.00 52.47 81 SER A CA 1
ATOM 587 C C . SER A 1 81 ? 9.515 1.306 -13.823 1.00 52.47 81 SER A C 1
ATOM 589 O O . SER A 1 81 ? 10.685 0.932 -13.866 1.00 52.47 81 SER A O 1
ATOM 591 N N . LEU A 1 82 ? 8.668 0.883 -12.877 1.00 54.28 82 LEU A N 1
ATOM 592 C CA . LEU A 1 82 ? 9.007 -0.135 -11.883 1.00 54.28 82 LEU A CA 1
ATOM 593 C C . LEU A 1 82 ? 8.969 -1.542 -12.488 1.00 54.28 82 LEU A C 1
ATOM 595 O O . LEU A 1 82 ? 9.878 -2.336 -12.253 1.00 54.28 82 LEU A O 1
ATOM 599 N N . ALA A 1 83 ? 7.947 -1.835 -13.292 1.00 57.19 83 ALA A N 1
ATOM 600 C CA . ALA A 1 83 ? 7.842 -3.059 -14.081 1.00 57.19 83 ALA A CA 1
ATOM 601 C C . ALA A 1 83 ? 9.061 -3.226 -15.007 1.00 57.19 83 ALA A C 1
ATOM 603 O O . ALA A 1 83 ? 9.744 -4.249 -14.953 1.00 57.19 83 ALA A O 1
ATOM 604 N N . ASP A 1 84 ? 9.422 -2.172 -15.742 1.00 54.84 84 ASP A N 1
ATOM 605 C CA . ASP A 1 84 ? 10.577 -2.159 -16.645 1.00 54.84 84 ASP A CA 1
ATOM 606 C C . ASP A 1 84 ? 11.906 -2.390 -15.898 1.00 54.84 84 ASP A C 1
ATOM 608 O O . ASP A 1 84 ? 12.778 -3.110 -16.384 1.00 54.84 84 ASP A O 1
ATOM 612 N N . ALA A 1 85 ? 12.062 -1.817 -14.698 1.00 54.25 85 ALA A N 1
ATOM 613 C CA . ALA A 1 85 ? 13.270 -1.963 -13.880 1.00 54.25 85 ALA A CA 1
ATOM 614 C C . ALA A 1 85 ? 13.397 -3.337 -13.198 1.00 54.25 85 ALA A C 1
ATOM 616 O O . ALA A 1 85 ? 14.504 -3.785 -12.908 1.00 54.25 85 ALA A O 1
ATOM 617 N N . THR A 1 86 ? 12.273 -3.999 -12.919 1.00 54.19 86 THR A N 1
ATOM 618 C CA . THR A 1 86 ? 12.226 -5.294 -12.217 1.00 54.19 86 THR A CA 1
ATOM 619 C C . THR A 1 86 ? 12.070 -6.485 -13.165 1.00 54.19 86 THR A C 1
ATOM 621 O O . THR A 1 86 ? 12.215 -7.627 -12.734 1.00 54.19 86 THR A O 1
ATOM 624 N N . GLY A 1 87 ? 11.776 -6.242 -14.447 1.00 57.22 87 GLY A N 1
ATOM 625 C CA . GLY A 1 87 ? 11.430 -7.286 -15.416 1.00 57.22 87 GLY A CA 1
ATOM 626 C C . GLY A 1 87 ? 10.084 -7.965 -15.130 1.00 57.22 87 GLY A C 1
ATOM 627 O O . GLY A 1 87 ? 9.820 -9.046 -15.658 1.00 57.22 87 GLY A O 1
ATOM 628 N N . LEU A 1 88 ? 9.251 -7.363 -14.277 1.00 55.94 88 LEU A N 1
ATOM 629 C CA . LEU A 1 88 ? 7.922 -7.848 -13.907 1.00 55.94 88 LEU A CA 1
ATOM 630 C C . LEU A 1 88 ? 6.848 -7.175 -14.768 1.00 55.94 88 LEU A C 1
ATOM 632 O O . LEU A 1 88 ? 7.072 -6.116 -15.344 1.00 55.94 88 LEU A O 1
ATOM 636 N N . THR A 1 89 ? 5.654 -7.765 -14.849 1.00 52.38 89 THR A N 1
ATOM 637 C CA . THR A 1 89 ? 4.499 -7.101 -15.475 1.00 52.38 89 THR A CA 1
ATOM 638 C C . THR A 1 89 ? 3.884 -6.076 -14.522 1.00 52.38 89 THR A C 1
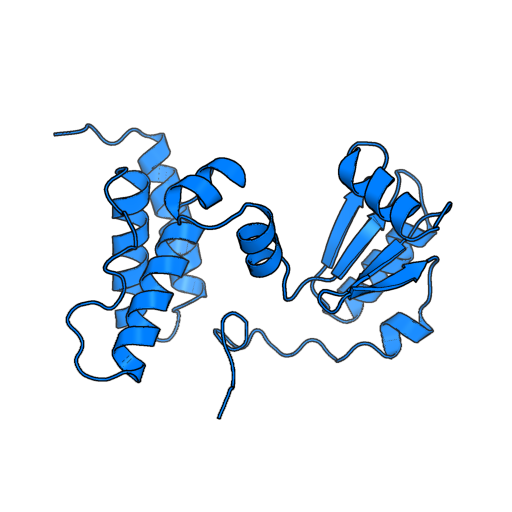ATOM 640 O O . THR A 1 89 ? 3.965 -6.233 -13.303 1.00 52.38 89 THR A O 1
ATOM 643 N N . VAL A 1 90 ? 3.228 -5.041 -15.058 1.00 48.09 90 VAL A N 1
ATOM 644 C CA . VAL A 1 90 ? 2.545 -4.012 -14.249 1.00 48.09 90 VAL A CA 1
ATOM 645 C C . VAL A 1 90 ? 1.520 -4.638 -13.298 1.00 48.09 90 VAL A C 1
ATOM 647 O O . VAL A 1 90 ? 1.497 -4.283 -12.124 1.00 48.09 90 VAL A O 1
ATOM 650 N N . ASP A 1 91 ? 0.757 -5.634 -13.755 1.00 45.97 91 ASP A N 1
ATOM 651 C CA . ASP A 1 91 ? -0.163 -6.407 -12.911 1.00 45.97 91 ASP A CA 1
ATOM 652 C C . ASP A 1 91 ? 0.544 -7.183 -11.795 1.00 45.97 91 ASP A C 1
ATOM 654 O O . ASP A 1 91 ? 0.052 -7.227 -10.670 1.00 45.97 91 ASP A O 1
ATOM 658 N N . ALA A 1 92 ? 1.716 -7.769 -12.064 1.00 49.06 92 ALA A N 1
ATOM 659 C CA . ALA A 1 92 ? 2.489 -8.469 -11.039 1.00 49.06 92 ALA A CA 1
ATOM 660 C C . ALA A 1 92 ? 3.047 -7.494 -9.993 1.00 49.06 92 ALA A C 1
ATOM 662 O O . ALA A 1 92 ? 3.016 -7.785 -8.801 1.00 49.06 92 ALA A O 1
ATOM 663 N N . VAL A 1 93 ? 3.506 -6.316 -10.420 1.00 53.09 93 VAL A N 1
ATOM 664 C CA . VAL A 1 93 ? 3.976 -5.252 -9.522 1.00 53.09 93 VAL A CA 1
ATOM 665 C C . VAL A 1 93 ? 2.819 -4.693 -8.687 1.00 53.09 93 VAL A C 1
ATOM 667 O O . VAL A 1 93 ? 2.943 -4.570 -7.471 1.00 53.09 93 VAL A O 1
ATOM 670 N N . SER A 1 94 ? 1.675 -4.419 -9.314 1.00 53.56 94 SER A N 1
ATOM 671 C CA . SER A 1 94 ? 0.448 -3.963 -8.653 1.00 53.56 94 SER A CA 1
ATOM 672 C C . SER A 1 94 ? -0.060 -4.996 -7.638 1.00 53.56 94 SER A C 1
ATOM 674 O O . SER A 1 94 ? -0.312 -4.668 -6.479 1.00 53.56 94 SER A O 1
ATOM 676 N N . GLY A 1 95 ? -0.092 -6.277 -8.016 1.00 52.72 95 GLY A N 1
ATOM 677 C CA . GLY A 1 95 ? -0.480 -7.380 -7.138 1.00 52.72 95 GLY A CA 1
ATOM 678 C C . GLY A 1 95 ? 0.450 -7.572 -5.937 1.00 52.72 95 GLY A C 1
ATOM 679 O O . GLY A 1 95 ? -0.024 -7.911 -4.858 1.00 52.72 95 GLY A O 1
ATOM 680 N N . VAL A 1 96 ? 1.753 -7.303 -6.078 1.00 51.56 96 VAL A N 1
ATOM 681 C CA . VAL A 1 96 ? 2.712 -7.323 -4.956 1.00 51.56 96 VAL A CA 1
ATOM 682 C C . VAL A 1 96 ? 2.531 -6.108 -4.039 1.00 51.56 96 VAL A C 1
ATOM 684 O O . VAL A 1 96 ? 2.598 -6.248 -2.822 1.00 51.56 96 VAL A O 1
ATOM 687 N N . LEU A 1 97 ? 2.252 -4.922 -4.587 1.00 55.09 97 LEU A N 1
ATOM 688 C CA . LEU A 1 97 ? 2.061 -3.691 -3.805 1.00 55.09 97 LEU A CA 1
ATOM 689 C C . LEU A 1 97 ? 0.703 -3.617 -3.081 1.00 55.09 97 LEU A C 1
ATOM 691 O O . LEU A 1 97 ? 0.565 -2.873 -2.102 1.00 55.09 97 LEU A O 1
ATOM 695 N N . HIS A 1 98 ? -0.296 -4.366 -3.555 1.00 55.22 98 HIS A N 1
ATOM 696 C CA . HIS A 1 98 ? -1.668 -4.347 -3.035 1.00 55.22 98 HIS A CA 1
ATOM 697 C C . HIS A 1 98 ? -2.112 -5.651 -2.365 1.00 55.22 98 HIS A C 1
ATOM 699 O O . HIS A 1 98 ? -3.252 -5.727 -1.912 1.00 55.22 98 HIS A O 1
ATOM 705 N N . ARG A 1 99 ? -1.223 -6.643 -2.226 1.00 57.53 99 ARG A N 1
ATOM 706 C CA . ARG A 1 99 ? -1.558 -7.966 -1.672 1.00 57.53 99 ARG A CA 1
ATOM 707 C C . ARG A 1 99 ? -2.140 -7.949 -0.255 1.00 57.53 99 ARG A C 1
ATOM 709 O O . ARG A 1 99 ? -2.853 -8.873 0.107 1.00 57.53 99 ARG A O 1
ATOM 716 N N . ASP A 1 100 ? -1.897 -6.882 0.503 1.00 62.69 100 ASP A N 1
ATOM 717 C CA . ASP A 1 100 ? -2.342 -6.757 1.897 1.00 62.69 100 ASP A CA 1
ATOM 718 C C . ASP A 1 100 ? -3.385 -5.643 2.109 1.00 62.69 100 ASP A C 1
ATOM 720 O O . ASP A 1 100 ? -3.695 -5.290 3.249 1.00 62.69 100 ASP A O 1
ATOM 724 N N . LYS A 1 101 ? -3.899 -5.016 1.036 1.00 77.50 101 LYS A N 1
ATOM 725 C CA . LYS A 1 101 ? -4.791 -3.847 1.143 1.00 77.50 101 LYS A CA 1
ATOM 726 C C . LYS A 1 101 ? -6.136 -4.086 0.473 1.00 77.50 101 LYS A C 1
ATOM 728 O O . LYS A 1 101 ? -6.206 -4.497 -0.677 1.00 77.50 101 LYS A O 1
ATOM 733 N N . LEU A 1 102 ? -7.210 -3.718 1.164 1.00 84.81 102 LEU A N 1
ATOM 734 C CA . LEU A 1 102 ? -8.545 -3.659 0.569 1.00 84.81 102 LEU A CA 1
ATOM 735 C C . LEU A 1 102 ? -8.660 -2.467 -0.377 1.00 84.81 102 LEU A C 1
ATOM 737 O O . LEU A 1 102 ? -8.326 -1.343 -0.003 1.00 84.81 102 LEU A O 1
ATOM 741 N N . THR A 1 103 ? -9.230 -2.672 -1.556 1.00 87.38 103 THR A N 1
ATOM 742 C CA . THR A 1 103 ? -9.552 -1.578 -2.477 1.00 87.38 103 THR A CA 1
ATOM 743 C C . THR A 1 103 ? -11.009 -1.175 -2.290 1.00 87.38 103 THR A C 1
ATOM 745 O O . THR A 1 103 ? -11.913 -1.986 -2.464 1.00 87.38 103 THR A O 1
ATOM 748 N N . VAL A 1 104 ? -11.255 0.085 -1.932 1.00 91.19 104 VAL A N 1
ATOM 749 C CA . VAL A 1 104 ? -12.595 0.667 -1.789 1.00 91.19 104 VAL A CA 1
ATOM 750 C C . VAL A 1 104 ? -12.847 1.609 -2.959 1.00 91.19 104 VAL A C 1
ATOM 752 O O . VAL A 1 104 ? -12.398 2.755 -2.956 1.00 91.19 104 VAL A O 1
ATOM 755 N N . LEU A 1 105 ? -13.597 1.137 -3.949 1.00 91.88 105 LEU A N 1
ATOM 756 C CA . LEU A 1 105 ? -14.075 1.945 -5.063 1.00 91.88 105 LEU A CA 1
ATOM 757 C C . LEU A 1 105 ? -15.195 2.861 -4.565 1.00 91.88 105 LEU A C 1
ATOM 759 O O . LEU A 1 105 ? -16.169 2.414 -3.953 1.00 91.88 105 LEU A O 1
ATOM 763 N N . SER A 1 106 ? -15.039 4.158 -4.792 1.00 93.81 106 SER A N 1
ATOM 764 C CA . SER A 1 106 ? -15.829 5.222 -4.176 1.00 93.81 106 SER A CA 1
ATOM 765 C C . SER A 1 106 ? -16.158 6.335 -5.172 1.00 93.81 106 SER A C 1
ATOM 767 O O . SER A 1 106 ? -15.749 6.277 -6.324 1.00 93.81 106 SER A O 1
ATOM 769 N N . LYS A 1 107 ? -16.928 7.334 -4.729 1.00 92.44 107 LYS A N 1
ATOM 770 C CA . LYS A 1 107 ? -17.294 8.533 -5.498 1.00 92.44 107 LYS A CA 1
ATOM 771 C C . LYS A 1 107 ? -17.349 9.755 -4.561 1.00 92.44 107 LYS A C 1
ATOM 773 O O . LYS A 1 107 ? -17.670 9.558 -3.378 1.00 92.44 107 LYS A O 1
ATOM 778 N N . PRO A 1 108 ? -17.147 11.002 -5.035 1.00 91.06 108 PRO A N 1
ATOM 779 C CA . PRO A 1 108 ? -17.252 12.188 -4.195 1.00 91.06 108 PRO A CA 1
ATOM 780 C C . PRO A 1 108 ? -18.656 12.338 -3.601 1.00 91.06 108 PRO A C 1
ATOM 782 O O . PRO A 1 108 ? -19.663 12.070 -4.258 1.00 91.06 108 PRO A O 1
ATOM 785 N N . GLY A 1 109 ? -18.728 12.773 -2.340 1.00 88.94 109 GLY A N 1
ATOM 786 C CA . GLY A 1 109 ? -19.995 12.998 -1.630 1.00 88.94 109 GLY A CA 1
ATOM 787 C C . GLY A 1 109 ? -20.752 11.724 -1.227 1.00 88.94 109 GLY A C 1
ATOM 788 O O . GLY A 1 109 ? -21.884 11.801 -0.753 1.00 88.94 109 GLY A O 1
ATOM 789 N N . CYS A 1 110 ? -20.153 10.544 -1.394 1.00 92.44 110 CYS A N 1
ATOM 790 C CA . CYS A 1 110 ? -20.761 9.269 -1.031 1.00 92.44 110 CYS A CA 1
ATOM 791 C C . CYS A 1 110 ? -20.613 8.974 0.473 1.00 92.44 110 CYS A C 1
ATOM 793 O O . CYS A 1 110 ? -19.613 8.410 0.922 1.00 92.44 110 CYS A O 1
ATOM 795 N N . VAL A 1 111 ? -21.659 9.269 1.252 1.00 94.62 111 VAL A N 1
ATOM 796 C CA . VAL A 1 111 ? -21.692 9.031 2.712 1.00 94.62 111 VAL A CA 1
ATOM 797 C C . VAL A 1 111 ? -21.397 7.569 3.073 1.00 94.62 111 VAL A C 1
ATOM 799 O O . VAL A 1 111 ? -20.676 7.295 4.030 1.00 94.62 111 VAL A O 1
ATOM 802 N N . GLN A 1 112 ? -21.913 6.613 2.295 1.00 92.38 112 GLN A N 1
ATOM 803 C CA . GLN A 1 112 ? -21.677 5.183 2.529 1.00 92.38 112 GLN A CA 1
ATOM 804 C C . GLN A 1 112 ? -20.231 4.763 2.240 1.00 92.38 112 GLN A C 1
ATOM 806 O O . GLN A 1 112 ? -19.696 3.886 2.920 1.00 92.38 112 GLN A O 1
ATOM 811 N N . CYS A 1 113 ? -19.581 5.399 1.267 1.00 93.38 113 CYS A N 1
ATOM 812 C CA . CYS A 1 113 ? -18.183 5.153 0.942 1.00 93.38 113 CYS A CA 1
ATOM 813 C C . CYS A 1 113 ? -17.282 5.624 2.087 1.00 93.38 113 CYS A C 1
ATOM 815 O O . CYS A 1 113 ? -16.405 4.886 2.535 1.00 93.38 113 CYS A O 1
ATOM 817 N N . ASP A 1 114 ? -17.562 6.811 2.628 1.00 93.75 114 ASP A N 1
ATOM 818 C CA . ASP A 1 114 ? -16.837 7.338 3.782 1.00 93.75 114 ASP A CA 1
ATOM 819 C C . ASP A 1 114 ? -17.111 6.526 5.053 1.00 93.75 114 ASP A C 1
ATOM 821 O O . ASP A 1 114 ? -16.191 6.287 5.834 1.00 93.75 114 ASP A O 1
ATOM 825 N N . ALA A 1 115 ? -18.342 6.043 5.254 1.00 93.62 115 ALA A N 1
ATOM 826 C CA . ALA A 1 115 ? -18.673 5.144 6.360 1.00 93.62 115 ALA A CA 1
ATOM 827 C C . ALA A 1 115 ? -17.912 3.810 6.267 1.00 93.62 115 ALA A C 1
ATOM 829 O O . ALA A 1 115 ? -17.368 3.342 7.266 1.00 93.62 115 ALA A O 1
ATOM 830 N N . THR A 1 116 ? -17.820 3.235 5.064 1.00 93.12 116 THR A N 1
ATOM 831 C CA . THR A 1 116 ? -17.068 1.999 4.790 1.00 93.12 116 THR A CA 1
ATOM 832 C C . THR A 1 116 ? -15.583 2.187 5.077 1.00 93.12 116 THR A C 1
ATOM 834 O O . THR A 1 116 ? -15.012 1.426 5.855 1.00 93.12 116 THR A O 1
ATOM 837 N N . ALA A 1 117 ? -14.972 3.242 4.527 1.00 90.56 117 ALA A N 1
ATOM 838 C CA . ALA A 1 117 ? -13.567 3.558 4.768 1.00 90.56 117 ALA A CA 1
ATOM 839 C C . ALA A 1 117 ? -13.287 3.780 6.263 1.00 90.56 117 ALA A C 1
ATOM 841 O O . ALA A 1 117 ? -12.362 3.192 6.812 1.00 90.56 117 ALA A O 1
ATOM 842 N N . ARG A 1 118 ? -14.134 4.550 6.962 1.00 91.75 118 ARG A N 1
ATOM 843 C CA . ARG A 1 118 ? -13.998 4.783 8.410 1.00 91.75 118 ARG A CA 1
ATOM 844 C C . ARG A 1 118 ? -14.097 3.498 9.226 1.00 91.75 118 ARG A C 1
ATOM 846 O O . ARG A 1 118 ? -13.343 3.343 10.182 1.00 91.75 118 ARG A O 1
ATOM 853 N N . ALA A 1 119 ? -15.020 2.599 8.889 1.00 91.81 119 ALA A N 1
ATOM 854 C CA . ALA A 1 119 ? -15.189 1.336 9.602 1.00 91.81 119 ALA A CA 1
ATOM 855 C C . ALA A 1 119 ? -13.969 0.416 9.427 1.00 91.81 119 ALA A C 1
ATOM 857 O O . ALA A 1 119 ? -13.482 -0.137 10.410 1.00 91.81 119 ALA A O 1
ATOM 858 N N . LEU A 1 120 ? -13.431 0.330 8.208 1.00 88.25 120 LEU A N 1
ATOM 859 C CA . LEU A 1 120 ? -12.205 -0.412 7.904 1.00 88.25 120 LEU A CA 1
ATOM 860 C C . LEU A 1 120 ? -10.981 0.178 8.621 1.00 88.25 120 LEU A C 1
ATOM 862 O O . LEU A 1 120 ? -10.253 -0.550 9.293 1.00 88.25 120 LEU A O 1
ATOM 866 N N . THR A 1 121 ? -10.805 1.503 8.576 1.00 86.12 121 THR A N 1
ATOM 867 C CA . THR A 1 121 ? -9.731 2.191 9.312 1.00 86.12 121 THR A CA 1
ATOM 868 C C . THR A 1 121 ? -9.862 1.998 10.822 1.00 86.12 121 THR A C 1
ATOM 870 O O . THR A 1 121 ? -8.862 1.780 11.495 1.00 86.12 121 THR A O 1
ATOM 873 N N . LYS A 1 122 ? -11.085 2.028 11.372 1.00 86.38 122 LYS A N 1
ATOM 874 C CA . LYS A 1 122 ? -11.331 1.782 12.803 1.00 86.38 122 LYS A CA 1
ATOM 875 C C . LYS A 1 122 ? -10.978 0.353 13.212 1.00 86.38 122 LYS A C 1
ATOM 877 O O . LYS A 1 122 ? -10.525 0.150 14.333 1.00 86.38 122 LYS A O 1
ATOM 882 N N . LYS A 1 123 ? -11.190 -0.615 12.319 1.00 84.56 123 LYS A N 1
ATOM 883 C CA . LYS A 1 123 ? -10.761 -2.001 12.520 1.00 84.56 123 LYS A CA 1
ATOM 884 C C . LYS A 1 123 ? -9.243 -2.169 12.379 1.00 84.56 123 LYS A C 1
ATOM 886 O O . LYS A 1 123 ? -8.716 -3.159 12.856 1.00 84.56 123 LYS A O 1
ATOM 891 N N . GLY A 1 124 ? -8.547 -1.198 11.782 1.00 81.62 124 GLY A N 1
ATOM 892 C CA . GLY A 1 124 ? -7.101 -1.226 11.544 1.00 81.62 124 GLY A CA 1
ATOM 893 C C . GLY A 1 124 ? -6.704 -1.948 10.255 1.00 81.62 124 GLY A C 1
ATOM 894 O O . GLY A 1 124 ? -5.529 -2.238 10.061 1.00 81.62 124 GLY A O 1
ATOM 895 N N . VAL A 1 125 ? -7.662 -2.226 9.367 1.00 83.44 125 VAL A N 1
ATOM 896 C CA . VAL A 1 125 ? -7.387 -2.884 8.086 1.00 83.44 125 VAL A CA 1
ATOM 897 C C . VAL A 1 125 ? -6.813 -1.871 7.098 1.00 83.44 125 VAL A C 1
ATOM 899 O O . VAL A 1 125 ? -7.362 -0.778 6.920 1.00 83.44 125 VAL A O 1
ATOM 902 N N . ALA A 1 126 ? -5.713 -2.235 6.440 1.00 79.25 126 ALA A N 1
ATOM 903 C CA . ALA A 1 126 ? -5.113 -1.408 5.407 1.00 79.25 126 ALA A CA 1
ATOM 904 C C . ALA A 1 126 ? -6.038 -1.339 4.182 1.00 79.25 126 ALA A C 1
ATOM 906 O O . ALA A 1 126 ? -6.508 -2.359 3.676 1.00 79.25 126 ALA A O 1
ATOM 907 N N . LEU A 1 127 ? -6.310 -0.125 3.702 1.00 81.62 127 LEU A N 1
ATOM 908 C CA . LEU A 1 127 ? -7.184 0.091 2.554 1.00 81.62 127 LEU A CA 1
ATOM 909 C C . LEU A 1 127 ? -6.661 1.190 1.633 1.00 81.62 127 LEU A C 1
ATOM 911 O O . LEU A 1 127 ? -5.990 2.124 2.073 1.00 81.62 127 LEU A O 1
ATOM 915 N N . VAL A 1 128 ? -7.029 1.096 0.361 1.00 82.25 128 VAL A N 1
ATOM 916 C CA . VAL A 1 128 ? -6.862 2.135 -0.653 1.00 82.25 128 VAL A CA 1
ATOM 917 C C . VAL A 1 128 ? -8.249 2.555 -1.112 1.00 82.25 128 VAL A C 1
ATOM 919 O O . VAL A 1 128 ? -9.033 1.730 -1.573 1.00 82.25 128 VAL A O 1
ATOM 922 N N . LYS A 1 129 ? -8.577 3.839 -0.966 1.00 86.69 129 LYS A N 1
ATOM 923 C CA . LYS A 1 129 ? -9.834 4.396 -1.470 1.00 86.69 129 LYS A CA 1
ATOM 924 C C . LYS A 1 129 ? -9.581 4.981 -2.856 1.00 86.69 129 LYS A C 1
ATOM 926 O O . LYS A 1 129 ? -8.763 5.887 -2.976 1.00 86.69 129 LYS A O 1
ATOM 931 N N . VAL A 1 130 ? -10.278 4.472 -3.866 1.00 85.75 130 VAL A N 1
ATOM 932 C CA . VAL A 1 130 ? -10.150 4.900 -5.266 1.00 85.75 130 VAL A CA 1
ATOM 933 C C . VAL A 1 130 ? -11.438 5.594 -5.685 1.00 85.75 130 VAL A C 1
ATOM 935 O O . VAL A 1 130 ? -12.530 5.134 -5.347 1.00 85.75 130 VAL A O 1
ATOM 938 N N . ASP A 1 131 ? -11.330 6.726 -6.369 1.00 86.31 131 ASP A N 1
ATOM 939 C CA . ASP A 1 131 ? -12.484 7.451 -6.887 1.00 86.31 131 ASP A CA 1
ATOM 940 C C . ASP A 1 131 ? -12.776 7.019 -8.325 1.00 86.31 131 ASP A C 1
ATOM 942 O O . ASP A 1 131 ? -12.018 7.327 -9.239 1.00 86.31 131 ASP A O 1
ATOM 946 N N . VAL A 1 132 ? -13.897 6.331 -8.542 1.00 86.69 132 VAL A N 1
ATOM 947 C CA . VAL A 1 132 ? -14.279 5.843 -9.878 1.00 86.69 132 VAL A CA 1
ATOM 948 C C . VAL A 1 132 ? -14.687 6.967 -10.835 1.00 86.69 132 VAL A C 1
ATOM 950 O O . VAL A 1 132 ? -14.946 6.706 -12.006 1.00 86.69 132 VAL A O 1
ATOM 953 N N . SER A 1 133 ? -14.837 8.204 -10.350 1.00 85.31 133 SER A N 1
ATOM 954 C CA . SER A 1 133 ? -15.118 9.356 -11.212 1.00 85.31 133 SER A CA 1
ATOM 955 C C . SER A 1 133 ? -13.865 9.976 -11.826 1.00 85.31 133 SER A C 1
ATOM 957 O O . SER A 1 133 ? -13.973 10.560 -12.902 1.00 85.31 133 SER A O 1
ATOM 959 N N . ASP A 1 134 ? -12.706 9.786 -11.194 1.00 82.06 134 ASP A N 1
ATOM 960 C CA . ASP A 1 134 ? -11.404 10.252 -11.685 1.00 82.06 134 ASP A CA 1
ATOM 961 C C . ASP A 1 134 ? -10.535 9.109 -12.249 1.00 82.06 134 ASP A C 1
ATOM 963 O O . ASP A 1 134 ? -9.554 9.366 -12.945 1.00 82.06 134 ASP A O 1
ATOM 967 N N . ASP A 1 135 ? -10.906 7.849 -11.995 1.00 73.50 135 ASP A N 1
ATOM 968 C CA . ASP A 1 135 ? -10.177 6.653 -12.425 1.00 73.50 135 ASP A CA 1
ATOM 969 C C . ASP A 1 135 ? -11.054 5.750 -13.315 1.00 73.50 135 ASP A C 1
ATOM 971 O O . ASP A 1 135 ? -11.991 5.080 -12.862 1.00 73.50 135 ASP A O 1
ATOM 975 N N . ALA A 1 136 ? -10.748 5.748 -14.615 1.00 73.31 136 ALA A N 1
ATOM 976 C CA . ALA A 1 136 ? -11.480 4.973 -15.613 1.00 73.31 136 ALA A CA 1
ATOM 977 C C . ALA A 1 136 ? -11.277 3.455 -15.459 1.00 73.31 136 ALA A C 1
ATOM 979 O O . ALA A 1 136 ? -12.201 2.693 -15.743 1.00 73.31 136 ALA A O 1
ATOM 980 N N . GLU A 1 137 ? -10.112 3.009 -14.985 1.00 66.06 137 GLU A N 1
ATOM 981 C CA . GLU A 1 137 ? -9.829 1.587 -14.762 1.00 66.06 137 GLU A CA 1
ATOM 982 C C . GLU A 1 137 ? -10.626 1.071 -13.560 1.00 66.06 137 GLU A C 1
ATOM 984 O O . GLU A 1 137 ? -11.241 0.007 -13.622 1.00 66.06 137 GLU A O 1
ATOM 989 N N . ALA A 1 138 ? -10.718 1.870 -12.498 1.00 73.44 138 ALA A N 1
ATOM 990 C CA . ALA A 1 138 ? -11.542 1.584 -11.329 1.00 73.44 138 ALA A CA 1
ATOM 991 C C . ALA A 1 138 ? -13.042 1.509 -11.664 1.00 73.44 138 ALA A C 1
ATOM 993 O O . ALA A 1 138 ? -13.771 0.667 -11.126 1.00 73.44 138 ALA A O 1
ATOM 994 N N . LEU A 1 139 ? -13.518 2.375 -12.563 1.00 79.00 139 LEU A N 1
ATOM 995 C CA . LEU A 1 139 ? -14.898 2.345 -13.046 1.00 79.00 139 LEU A CA 1
ATOM 996 C C . LEU A 1 139 ? -15.192 1.084 -13.865 1.00 79.00 139 LEU A C 1
ATOM 998 O O . LEU A 1 139 ? -16.227 0.444 -13.654 1.00 79.00 139 LEU A O 1
ATOM 1002 N N . GLU A 1 140 ? -14.298 0.720 -14.783 1.00 78.19 140 GLU A N 1
ATOM 1003 C CA . GLU A 1 140 ? -14.438 -0.494 -15.589 1.00 78.19 140 GLU A CA 1
ATOM 1004 C C . GLU A 1 140 ? -14.308 -1.757 -14.734 1.00 78.19 140 GLU A C 1
ATOM 1006 O O . GLU A 1 140 ? -15.066 -2.701 -14.943 1.00 78.19 140 GLU A O 1
ATOM 1011 N N . LEU A 1 141 ? -13.465 -1.751 -13.698 1.00 76.25 141 LEU A N 1
ATOM 1012 C CA . LEU A 1 141 ? -13.414 -2.814 -12.697 1.00 76.25 141 LEU A CA 1
ATOM 1013 C C . LEU A 1 141 ? -14.764 -2.966 -11.985 1.00 76.25 141 LEU A C 1
ATOM 1015 O O . LEU A 1 141 ? -15.324 -4.061 -11.960 1.00 76.25 141 LEU A O 1
ATOM 1019 N N . ALA A 1 142 ? -15.337 -1.879 -11.454 1.00 81.31 142 ALA A N 1
ATOM 1020 C CA . ALA A 1 142 ? -16.642 -1.928 -10.787 1.00 81.31 142 ALA A CA 1
ATOM 1021 C C . ALA A 1 142 ? -17.742 -2.493 -11.706 1.00 81.31 142 ALA A C 1
ATOM 1023 O O . ALA A 1 142 ? -18.555 -3.316 -11.276 1.00 81.31 142 ALA A O 1
ATOM 1024 N N . ARG A 1 143 ? -17.736 -2.090 -12.983 1.00 83.56 143 ARG A N 1
ATOM 1025 C CA . ARG A 1 143 ? -18.671 -2.578 -14.009 1.00 83.56 143 ARG A CA 1
ATOM 1026 C C . ARG A 1 143 ? -18.429 -4.036 -14.381 1.00 83.56 143 ARG A C 1
ATOM 1028 O O . ARG A 1 143 ? -19.396 -4.785 -14.492 1.00 83.56 143 ARG A O 1
ATOM 1035 N N . GLY A 1 144 ? -17.172 -4.442 -14.536 1.00 82.12 144 GLY A N 1
ATOM 1036 C CA . GLY A 1 144 ? -16.770 -5.817 -14.831 1.00 82.12 144 GLY A CA 1
ATOM 1037 C C . GLY A 1 144 ? -17.176 -6.791 -13.724 1.00 82.12 144 GLY A C 1
ATOM 1038 O O . GLY A 1 144 ? -17.580 -7.914 -14.012 1.00 82.12 144 GLY A O 1
ATOM 1039 N N . LEU A 1 145 ? -17.177 -6.327 -12.471 1.00 82.19 145 LEU A N 1
ATOM 1040 C CA . LEU A 1 145 ? -17.703 -7.056 -11.311 1.00 82.19 145 LEU A CA 1
ATOM 1041 C C . LEU A 1 145 ? -19.245 -7.046 -11.221 1.00 82.19 145 LEU A C 1
ATOM 1043 O O . LEU A 1 145 ? -19.820 -7.689 -10.343 1.00 82.19 145 LEU A O 1
ATOM 1047 N N . GLY A 1 146 ? -19.932 -6.325 -12.113 1.00 87.88 146 GLY A N 1
ATOM 1048 C CA . GLY A 1 146 ? -21.393 -6.253 -12.179 1.00 87.88 146 GLY A CA 1
ATOM 1049 C C . GLY A 1 146 ? -22.035 -5.246 -11.220 1.00 87.88 146 GLY A C 1
ATOM 1050 O O . GLY A 1 146 ? -23.247 -5.299 -10.999 1.00 87.88 146 GLY A O 1
ATOM 1051 N N . TYR A 1 147 ? -21.265 -4.320 -10.642 1.00 89.12 147 TYR A N 1
ATOM 1052 C CA . TYR A 1 147 ? -21.792 -3.316 -9.721 1.00 89.12 147 TYR A CA 1
ATOM 1053 C C . TYR A 1 147 ? -22.074 -1.986 -10.415 1.00 89.12 147 TYR A C 1
ATOM 1055 O O . TYR A 1 147 ? -21.245 -1.420 -11.120 1.00 89.12 147 TYR A O 1
ATOM 1063 N N . LEU A 1 148 ? -23.265 -1.449 -10.148 1.00 86.81 148 LEU A N 1
ATOM 1064 C CA . LEU A 1 148 ? -23.708 -0.138 -10.638 1.00 86.81 148 LEU A CA 1
ATOM 1065 C C . LEU A 1 148 ? -23.666 0.948 -9.555 1.00 86.81 148 LEU A C 1
ATOM 1067 O O . LEU A 1 148 ? -23.984 2.106 -9.819 1.00 86.81 148 LEU A O 1
ATOM 1071 N N . GLN A 1 149 ? -23.307 0.574 -8.329 1.00 87.50 149 GLN A N 1
ATOM 1072 C CA . GLN A 1 149 ? -23.327 1.442 -7.159 1.00 87.50 149 GLN A CA 1
ATOM 1073 C C . GLN A 1 149 ? -22.038 1.296 -6.357 1.00 87.50 149 GLN A C 1
ATOM 1075 O O . GLN A 1 149 ? -21.455 0.216 -6.285 1.00 87.50 149 GLN A O 1
ATOM 1080 N N . VAL A 1 150 ? -21.635 2.397 -5.732 1.00 90.44 150 VAL A N 1
ATOM 1081 C CA . VAL A 1 150 ? -20.515 2.472 -4.791 1.00 90.44 150 VAL A CA 1
ATOM 1082 C C . VAL A 1 150 ? -21.052 2.607 -3.358 1.00 90.44 150 VAL A C 1
ATOM 1084 O O . VAL A 1 150 ? -22.161 3.118 -3.181 1.00 90.44 150 VAL A O 1
ATOM 1087 N N . PRO A 1 151 ? -20.297 2.198 -2.324 1.00 93.50 151 PRO A N 1
ATOM 1088 C CA . PRO A 1 151 ? -18.944 1.637 -2.380 1.00 93.50 151 PRO A CA 1
ATOM 1089 C C . PRO A 1 151 ? -18.905 0.217 -2.946 1.00 93.50 151 PRO A C 1
ATOM 1091 O O . PRO A 1 151 ? -19.829 -0.556 -2.706 1.00 93.50 151 PRO A O 1
ATOM 1094 N N . VAL A 1 152 ? -17.829 -0.126 -3.654 1.00 93.19 152 VAL A N 1
ATOM 1095 C CA . VAL A 1 152 ? -17.449 -1.521 -3.930 1.00 93.19 152 VAL A CA 1
ATOM 1096 C C . VAL A 1 152 ? -16.152 -1.784 -3.188 1.00 93.19 152 VAL A C 1
ATOM 1098 O O . VAL A 1 152 ? -15.196 -1.033 -3.349 1.00 93.19 152 VAL A O 1
ATOM 1101 N N . VAL A 1 153 ? -16.122 -2.814 -2.353 1.00 91.81 153 VAL A N 1
ATOM 1102 C CA . VAL A 1 153 ? -14.905 -3.249 -1.670 1.00 91.81 153 VAL A CA 1
ATOM 1103 C C . VAL A 1 153 ? -14.406 -4.507 -2.356 1.00 91.81 153 VAL A C 1
ATOM 1105 O O . VAL A 1 153 ? -15.192 -5.423 -2.587 1.00 91.81 153 VAL A O 1
ATOM 1108 N N . VAL A 1 154 ? -13.120 -4.532 -2.679 1.00 86.12 154 VAL A N 1
ATOM 1109 C CA . VAL A 1 154 ? -12.420 -5.657 -3.299 1.00 86.12 154 VAL A CA 1
ATOM 1110 C C . VAL A 1 154 ? -11.286 -6.075 -2.367 1.00 86.12 154 VAL A C 1
ATOM 1112 O O . VAL A 1 154 ? -10.487 -5.234 -1.946 1.00 86.12 154 VAL A O 1
ATOM 1115 N N . THR A 1 155 ? -11.241 -7.355 -2.010 1.00 84.75 155 THR A N 1
ATOM 1116 C CA . THR A 1 155 ? -10.173 -7.958 -1.209 1.00 84.75 155 THR A CA 1
ATOM 1117 C C . THR A 1 155 ? -9.001 -8.377 -2.093 1.00 84.75 155 THR A C 1
ATOM 1119 O O . THR A 1 155 ? -9.195 -8.644 -3.282 1.00 84.75 155 THR A O 1
ATOM 1122 N N . PRO A 1 156 ? -7.782 -8.468 -1.533 1.00 71.44 156 PRO A N 1
ATOM 1123 C CA . PRO A 1 156 ? -6.634 -9.000 -2.266 1.00 71.44 156 PRO A CA 1
ATOM 1124 C C . PRO A 1 156 ? -6.837 -10.428 -2.787 1.00 71.44 156 PRO A C 1
ATOM 1126 O O . PRO A 1 156 ? -6.290 -10.790 -3.825 1.00 71.44 156 PRO A O 1
ATOM 1129 N N . ASP A 1 157 ? -7.655 -11.223 -2.092 1.00 71.00 157 ASP A N 1
ATOM 1130 C CA . ASP A 1 157 ? -7.980 -12.607 -2.454 1.00 71.00 157 ASP A CA 1
ATOM 1131 C C . ASP A 1 157 ? -9.052 -12.710 -3.555 1.00 71.00 157 ASP A C 1
ATOM 1133 O O . ASP A 1 157 ? -9.437 -13.808 -3.958 1.00 71.00 157 ASP A O 1
ATOM 1137 N N . GLY A 1 158 ? -9.541 -11.570 -4.054 1.00 73.62 158 GLY A N 1
ATOM 1138 C CA . GLY A 1 158 ? -10.527 -11.496 -5.131 1.00 73.62 158 GLY A CA 1
ATOM 1139 C C . GLY A 1 158 ? -11.982 -11.582 -4.671 1.00 73.62 158 GLY A C 1
ATOM 1140 O O . GLY A 1 158 ? -12.879 -11.562 -5.514 1.00 73.62 158 GLY A O 1
ATOM 1141 N N . GLU A 1 159 ? -12.256 -11.635 -3.363 1.00 82.69 159 GLU A N 1
ATOM 1142 C CA . GLU A 1 159 ? -13.618 -11.437 -2.868 1.00 82.69 159 GLU A CA 1
ATOM 1143 C C . GLU A 1 159 ? -14.030 -9.974 -3.036 1.00 82.69 159 GLU A C 1
ATOM 1145 O O . GLU A 1 159 ? -13.226 -9.052 -2.918 1.00 82.69 159 GLU A O 1
ATOM 1150 N N . HIS A 1 160 ? -15.310 -9.732 -3.293 1.00 91.62 160 HIS A N 1
ATOM 1151 C CA . HIS A 1 160 ? -15.809 -8.375 -3.443 1.00 91.62 160 HIS A CA 1
ATOM 1152 C C . HIS A 1 160 ? -17.269 -8.255 -3.025 1.00 91.62 160 HIS A C 1
ATOM 1154 O O . HIS A 1 160 ? -18.058 -9.200 -3.107 1.00 91.62 160 HIS A O 1
ATOM 1160 N N . TRP A 1 161 ? -17.649 -7.065 -2.575 1.00 93.25 161 TRP A N 1
ATOM 1161 C CA . TRP A 1 161 ? -19.035 -6.739 -2.256 1.00 93.25 161 TRP A CA 1
ATOM 1162 C C . TRP A 1 161 ? -19.330 -5.266 -2.517 1.00 93.25 161 TRP A C 1
ATOM 1164 O O . TRP A 1 161 ? -18.423 -4.450 -2.658 1.00 93.25 161 TRP A O 1
ATOM 1174 N N . SER A 1 162 ? -20.616 -4.912 -2.552 1.00 93.38 162 SER A N 1
ATOM 1175 C CA . SER A 1 162 ? -21.062 -3.523 -2.676 1.00 93.38 162 SER A CA 1
ATOM 1176 C C . SER A 1 162 ? -21.914 -3.064 -1.493 1.00 93.38 162 SER A C 1
ATOM 1178 O O . SER A 1 162 ? -22.521 -3.868 -0.777 1.00 93.38 162 SER A O 1
ATOM 1180 N N . GLY A 1 163 ? -21.951 -1.745 -1.301 1.00 92.00 163 GLY A N 1
ATOM 1181 C CA . GLY A 1 163 ? -22.665 -1.071 -0.222 1.00 92.00 163 GLY A CA 1
ATOM 1182 C C . GLY A 1 163 ? -21.913 -1.075 1.112 1.00 92.00 163 GLY A C 1
ATOM 1183 O O . GLY A 1 163 ? -20.938 -1.799 1.319 1.00 92.00 163 GLY A O 1
ATOM 1184 N N . PHE A 1 164 ? -22.387 -0.252 2.050 1.00 93.56 164 PHE A N 1
ATOM 1185 C CA . PHE A 1 164 ? -21.876 -0.275 3.420 1.00 93.56 164 PHE A CA 1
ATOM 1186 C C . PHE A 1 164 ? -22.373 -1.534 4.145 1.00 93.56 164 PHE A C 1
ATOM 1188 O O . PHE A 1 164 ? -23.557 -1.654 4.463 1.00 93.56 164 PHE A O 1
ATOM 1195 N N . ARG A 1 165 ? -21.455 -2.473 4.393 1.00 91.75 165 ARG A N 1
ATOM 1196 C CA . ARG A 1 165 ? -21.717 -3.782 5.010 1.00 91.75 165 ARG A CA 1
ATOM 1197 C C . ARG A 1 165 ? -20.882 -3.958 6.281 1.00 91.75 165 ARG A C 1
ATOM 1199 O O . ARG A 1 165 ? -19.802 -4.543 6.218 1.00 91.75 165 ARG A O 1
ATOM 1206 N N . PRO A 1 166 ? -21.334 -3.420 7.430 1.00 89.69 166 PRO A N 1
ATOM 1207 C CA . PRO A 1 166 ? -20.589 -3.525 8.683 1.00 89.69 166 PRO A CA 1
ATOM 1208 C C . PRO A 1 166 ? -20.412 -4.976 9.142 1.00 89.69 166 PRO A C 1
ATOM 1210 O O . PRO A 1 166 ? -19.425 -5.271 9.802 1.00 89.69 166 PRO A O 1
ATOM 1213 N N . ASP A 1 167 ? -21.321 -5.872 8.753 1.00 91.31 167 ASP A N 1
ATOM 1214 C CA . ASP A 1 167 ? -21.222 -7.317 8.959 1.00 91.31 167 ASP A CA 1
ATOM 1215 C C . ASP A 1 167 ? -19.999 -7.908 8.241 1.00 91.31 167 ASP A C 1
ATOM 1217 O O . ASP A 1 167 ? -19.130 -8.483 8.885 1.00 91.31 167 ASP A O 1
ATOM 1221 N N . ARG A 1 168 ? -19.841 -7.641 6.938 1.00 89.88 168 ARG A N 1
ATOM 1222 C CA . ARG A 1 168 ? -18.668 -8.089 6.168 1.00 89.88 168 ARG A CA 1
ATOM 1223 C C . ARG A 1 168 ? -17.367 -7.506 6.706 1.00 89.88 168 ARG A C 1
ATOM 1225 O O . ARG A 1 168 ? -16.361 -8.198 6.751 1.00 89.88 168 ARG A O 1
ATOM 1232 N N . ILE A 1 169 ? -17.390 -6.247 7.141 1.00 90.50 169 ILE A N 1
ATOM 1233 C CA . ILE A 1 169 ? -16.225 -5.588 7.747 1.00 90.50 169 ILE A CA 1
ATOM 1234 C C . ILE A 1 169 ? -15.864 -6.241 9.090 1.00 90.50 169 ILE A C 1
ATOM 1236 O O . ILE A 1 169 ? -14.683 -6.405 9.401 1.00 90.50 169 ILE A O 1
ATOM 1240 N N . ALA A 1 170 ? -16.861 -6.624 9.889 1.00 87.56 170 ALA A N 1
ATOM 1241 C CA . ALA A 1 170 ? -16.654 -7.321 11.154 1.00 87.56 170 ALA A CA 1
ATOM 1242 C C . ALA A 1 170 ? -16.101 -8.740 10.955 1.00 87.56 170 ALA A C 1
ATOM 1244 O O . ALA A 1 170 ? -15.266 -9.149 11.756 1.00 87.56 170 ALA A O 1
ATOM 1245 N N . ASP A 1 171 ? -16.477 -9.416 9.869 1.00 87.56 171 ASP A N 1
ATOM 1246 C CA . ASP A 1 171 ? -16.010 -10.768 9.532 1.00 87.56 171 ASP A CA 1
ATOM 1247 C C . ASP A 1 171 ? -14.607 -10.810 8.905 1.00 87.56 171 ASP A C 1
ATOM 1249 O O . ASP A 1 171 ? -14.010 -11.882 8.820 1.00 87.56 171 ASP A O 1
ATOM 1253 N N . LEU A 1 172 ? -14.053 -9.665 8.480 1.00 85.00 172 LEU A N 1
ATOM 1254 C CA . LEU A 1 172 ? -12.658 -9.606 8.028 1.00 85.00 172 LEU A CA 1
ATOM 1255 C C . LEU A 1 172 ? -11.715 -10.132 9.123 1.00 85.00 172 LEU A C 1
ATOM 1257 O O . LEU A 1 172 ? -11.985 -9.903 10.306 1.00 85.00 172 LEU A O 1
ATOM 1261 N N . PRO A 1 173 ? -10.588 -10.767 8.771 1.00 79.00 173 PRO A N 1
ATOM 1262 C CA . PRO A 1 173 ? -9.564 -11.068 9.760 1.00 79.00 173 PRO A CA 1
ATOM 1263 C C . PRO A 1 173 ? -9.143 -9.776 10.473 1.00 79.00 173 PRO A C 1
ATOM 1265 O O . PRO A 1 173 ? -9.139 -8.689 9.879 1.00 79.00 173 PRO A O 1
ATOM 1268 N N . ASP A 1 174 ? -8.844 -9.880 11.767 1.00 73.12 174 ASP A N 1
ATOM 1269 C CA . ASP A 1 174 ? -8.221 -8.765 12.470 1.00 73.12 174 ASP A CA 1
ATOM 1270 C C . ASP A 1 174 ? -6.902 -8.429 11.772 1.00 73.12 174 ASP A C 1
ATOM 1272 O O . ASP A 1 174 ? -6.217 -9.340 11.296 1.00 73.12 174 ASP A O 1
ATOM 1276 N N . PRO A 1 175 ? -6.549 -7.137 11.663 1.00 60.84 175 PRO A N 1
ATOM 1277 C CA . PRO A 1 175 ? -5.276 -6.770 11.078 1.00 60.84 175 PRO A CA 1
ATOM 1278 C C . PRO A 1 175 ? -4.177 -7.400 11.925 1.00 60.84 175 PRO A C 1
ATOM 1280 O O . PRO A 1 175 ? -3.976 -7.032 13.086 1.00 60.84 175 PRO A O 1
ATOM 1283 N N . GLU A 1 176 ? -3.472 -8.369 11.351 1.00 47.19 176 GLU A N 1
ATOM 1284 C CA . GLU A 1 176 ? -2.245 -8.842 11.962 1.00 47.19 176 GLU A CA 1
ATOM 1285 C C . GLU A 1 176 ? -1.301 -7.633 12.085 1.00 47.19 176 GLU A C 1
ATOM 1287 O O . GLU A 1 176 ? -1.232 -6.808 11.161 1.00 47.19 176 GLU A O 1
ATOM 1292 N N . PRO A 1 177 ? -0.603 -7.454 13.227 1.00 46.47 177 PRO A N 1
ATOM 1293 C CA . PRO A 1 177 ? 0.426 -6.424 13.321 1.00 46.47 177 PRO A CA 1
ATOM 1294 C C . PRO A 1 177 ? 1.379 -6.610 12.140 1.00 46.47 177 PRO A C 1
ATOM 1296 O O . PRO A 1 177 ? 1.578 -7.759 11.744 1.00 46.47 177 PRO A O 1
ATOM 1299 N N . PRO A 1 178 ? 1.955 -5.533 11.569 1.00 44.25 178 PRO A N 1
ATOM 1300 C CA . PRO A 1 178 ? 2.815 -5.639 10.400 1.00 44.25 178 PRO A CA 1
ATOM 1301 C C . PRO A 1 178 ? 3.972 -6.580 10.727 1.00 44.25 178 PRO A C 1
ATOM 1303 O O . PRO A 1 178 ? 4.970 -6.193 11.335 1.00 44.25 178 PRO A O 1
ATOM 1306 N N . SER A 1 179 ? 3.793 -7.845 10.360 1.00 43.41 179 SER A N 1
ATOM 1307 C CA . SER A 1 179 ? 4.808 -8.867 10.421 1.00 43.41 179 SER A CA 1
ATOM 1308 C C . SER A 1 179 ? 5.710 -8.499 9.271 1.00 43.41 179 SER A C 1
ATOM 1310 O O . SER A 1 179 ? 5.365 -8.715 8.106 1.00 43.41 179 SER A O 1
ATOM 1312 N N . ALA A 1 180 ? 6.793 -7.798 9.591 1.00 39.22 180 ALA A N 1
ATOM 1313 C CA . ALA A 1 180 ? 7.806 -7.442 8.624 1.00 39.22 180 ALA A CA 1
ATOM 1314 C C . ALA A 1 180 ? 8.284 -8.756 7.981 1.00 39.22 180 ALA A C 1
ATOM 1316 O O . ALA A 1 180 ? 9.078 -9.472 8.576 1.00 39.22 180 ALA A O 1
ATOM 1317 N N . LEU A 1 181 ? 7.731 -9.061 6.797 1.00 37.12 181 LEU A N 1
ATOM 1318 C CA . LEU A 1 181 ? 8.022 -10.179 5.882 1.00 37.12 181 LEU A CA 1
ATOM 1319 C C . LEU A 1 181 ? 7.121 -11.436 5.847 1.00 37.12 181 LEU A C 1
ATOM 1321 O O . LEU A 1 181 ? 7.397 -12.297 5.019 1.00 37.12 181 LEU A O 1
ATOM 1325 N N . THR A 1 182 ? 5.961 -11.520 6.517 1.00 35.25 182 THR A N 1
ATOM 1326 C CA . THR A 1 182 ? 4.899 -12.437 5.993 1.00 35.25 182 THR A CA 1
ATOM 1327 C C . THR A 1 182 ? 4.246 -11.854 4.721 1.00 35.25 182 THR A C 1
ATOM 1329 O O . THR A 1 182 ? 3.736 -12.581 3.872 1.00 35.25 182 THR A O 1
ATOM 1332 N N . ALA A 1 183 ? 4.364 -10.535 4.546 1.00 42.56 183 ALA A N 1
ATOM 1333 C CA . ALA A 1 183 ? 3.802 -9.713 3.473 1.00 42.56 183 ALA A CA 1
ATOM 1334 C C . ALA A 1 183 ? 4.520 -9.783 2.103 1.00 42.56 183 ALA A C 1
ATOM 1336 O O . ALA A 1 183 ? 4.116 -9.094 1.171 1.00 42.56 183 ALA A O 1
ATOM 1337 N N . VAL A 1 184 ? 5.580 -10.591 1.930 1.00 38.81 184 VAL A N 1
ATOM 1338 C CA . VAL A 1 184 ? 6.174 -10.807 0.588 1.00 38.81 184 VAL A CA 1
ATOM 1339 C C . VAL A 1 184 ? 6.294 -12.284 0.210 1.00 38.81 184 VAL A C 1
ATOM 1341 O O . VAL A 1 184 ? 5.920 -12.610 -0.914 1.00 38.81 184 VAL A O 1
ATOM 1344 N N . VAL A 1 185 ? 6.667 -13.218 1.095 1.00 34.28 185 VAL A N 1
ATOM 1345 C CA . VAL A 1 185 ? 6.525 -14.665 0.815 1.00 34.28 185 VAL A CA 1
ATOM 1346 C C . VAL A 1 185 ? 6.388 -15.478 2.109 1.00 34.28 185 VAL A C 1
ATOM 1348 O O . VAL A 1 185 ? 7.297 -15.505 2.929 1.00 34.28 185 VAL A O 1
ATOM 1351 N N . GLY A 1 186 ? 5.317 -16.265 2.241 1.00 28.78 186 GLY A N 1
ATOM 1352 C CA . GLY A 1 186 ? 5.267 -17.404 3.165 1.00 28.78 186 GLY A CA 1
ATOM 1353 C C . GLY A 1 186 ? 4.079 -18.334 2.884 1.00 28.78 186 GLY A C 1
ATOM 1354 O O . GLY A 1 186 ? 3.136 -17.936 2.203 1.00 28.78 186 GLY A O 1
ATOM 1355 N N . PRO A 1 187 ? 4.068 -19.560 3.430 1.00 37.28 187 PRO A N 1
ATOM 1356 C CA . PRO A 1 187 ? 5.046 -20.628 3.260 1.00 37.28 187 PRO A CA 1
ATOM 1357 C C . PRO A 1 187 ? 4.611 -21.583 2.127 1.00 37.28 187 PRO A C 1
ATOM 1359 O O . PRO A 1 187 ? 3.418 -21.808 1.919 1.00 37.28 187 PRO A O 1
ATOM 1362 N N . ARG A 1 188 ? 5.545 -22.253 1.444 1.00 30.52 188 ARG A N 1
ATOM 1363 C CA . ARG A 1 188 ? 5.220 -23.537 0.795 1.00 30.52 188 ARG A CA 1
ATOM 1364 C C . ARG A 1 188 ? 6.343 -24.547 1.020 1.00 30.52 188 ARG A C 1
ATOM 1366 O O . ARG A 1 188 ? 7.421 -24.365 0.474 1.00 30.52 188 ARG A O 1
ATOM 1373 N N . LEU A 1 189 ? 5.994 -25.516 1.877 1.00 31.00 189 LEU A N 1
ATOM 1374 C CA . LEU A 1 189 ? 6.458 -26.904 2.049 1.00 31.00 189 LEU A CA 1
ATOM 1375 C C . LEU A 1 189 ? 7.862 -27.263 1.549 1.00 31.00 189 LEU A C 1
ATOM 1377 O O . LEU A 1 189 ? 8.079 -27.231 0.320 1.00 31.00 189 LEU A O 1
#

pLDDT: mean 72.31, std 16.44, range [28.78, 94.62]

InterPro domains:
  IPR002109 Glutaredoxin [PF00462] (103-161)
  IPR036249 Thioredoxin-like superfamily [SSF52833] (101-172)